Protein AF-0000000079017543 (afdb_homodimer)

Nearest PDB structures (foldseek):
  3ii7-assembly1_A  TM=7.755E-01  e=1.060E-03  Homo sapiens
  7xot-assembly1_A  TM=7.940E-01  e=2.544E-03  Homo sapiens
  4zgc-assembly1_A  TM=7.263E-01  e=1.007E-03  Plasmodium falciparum
  2woz-assembly1_A-2  TM=7.193E-01  e=3.464E-03  Rattus norvegicus
  8vpq-assembly1_B  TM=7.255E-01  e=2.327E-02  Homo sapiens

Organism: Lymnaea stagnalis (NCBI:txid6523)

pLDDT: mean 86.89, std 9.75, range [50.62, 96.25]

Foldseek 3Di:
DDDPDDAWDWEDADQWIWIAHQQPQWIFIDGPVCVVVTGDGDAGDPDRFGFADWYDQHQWIWTWGWDADPNFTKIWIWIARPVVRDIDTDDIHHDGSHPKDWDDDDNWIWIADPVGDIDID/DDDPDDAWDWEDADQWIWIAHQQPQWIFIDGPVPVVVTGDGDDGDPDRFGFADWYDQHQWIWTWGWDADPNFTKIWIWIARPVVRDIDTDDIHHDGSHPKDWDDDDNWIWIADPVGDIDID

Structure (mmCIF, N/CA/C/O backbone):
data_AF-0000000079017543-model_v1
#
loop_
_entity.id
_entity.type
_entity.pdbx_description
1 polymer 'Uncharacterized protein'
#
loop_
_atom_site.group_PDB
_atom_site.id
_atom_site.type_symbol
_atom_site.label_atom_id
_atom_site.label_alt_id
_atom_site.label_comp_id
_atom_site.label_asym_id
_atom_site.label_entity_id
_atom_site.label_seq_id
_atom_site.pdbx_PDB_ins_code
_atom_site.Cartn_x
_atom_site.Cartn_y
_atom_site.Cartn_z
_atom_site.occupancy
_atom_site.B_iso_or_equiv
_atom_site.auth_seq_id
_atom_site.auth_comp_id
_atom_site.auth_asym_id
_atom_site.auth_atom_id
_atom_site.pdbx_PDB_model_num
ATOM 1 N N . MET A 1 1 ? 18.422 0.233 1.216 1 80.31 1 MET A N 1
ATOM 2 C CA . MET A 1 1 ? 18.672 -0.799 0.216 1 80.31 1 MET A CA 1
ATOM 3 C C . MET A 1 1 ? 18 -0.455 -1.106 1 80.31 1 MET A C 1
ATOM 5 O O . MET A 1 1 ? 17 0.272 -1.13 1 80.31 1 MET A O 1
ATOM 9 N N . LYS A 1 2 ? 18.688 -1.029 -2.273 1 82.94 2 LYS A N 1
ATOM 10 C CA . LYS A 1 2 ? 18.094 -0.778 -3.586 1 82.94 2 LYS A CA 1
ATOM 11 C C . LYS A 1 2 ? 17.938 -2.074 -4.371 1 82.94 2 LYS A C 1
ATOM 13 O O . LYS A 1 2 ? 18.891 -2.828 -4.547 1 82.94 2 LYS A O 1
ATOM 18 N N . LEU A 1 3 ? 16.672 -2.404 -4.688 1 83.75 3 LEU A N 1
ATOM 19 C CA . LEU A 1 3 ? 16.375 -3.559 -5.531 1 83.75 3 LEU A CA 1
ATOM 20 C C . LEU A 1 3 ? 16.734 -3.27 -6.988 1 83.75 3 LEU A C 1
ATOM 22 O O . LEU A 1 3 ? 16.609 -2.129 -7.445 1 83.75 3 LEU A O 1
ATOM 26 N N . PRO A 1 4 ? 17.156 -4.289 -7.625 1 78.38 4 PRO A N 1
ATOM 27 C CA . PRO A 1 4 ? 17.516 -4.078 -9.031 1 78.38 4 PRO A CA 1
ATOM 28 C C . PRO A 1 4 ? 16.281 -3.816 -9.914 1 78.38 4 PRO A C 1
ATOM 30 O O . PRO A 1 4 ? 15.32 -4.582 -9.883 1 78.38 4 PRO A O 1
ATOM 33 N N . GLY A 1 5 ? 16.328 -2.678 -10.68 1 78.25 5 GLY A N 1
ATOM 34 C CA . GLY A 1 5 ? 15.266 -2.377 -11.625 1 78.25 5 GLY A CA 1
ATOM 35 C C . GLY A 1 5 ? 14.062 -1.7 -10.992 1 78.25 5 GLY A C 1
ATOM 36 O O . GLY A 1 5 ? 14.148 -1.204 -9.867 1 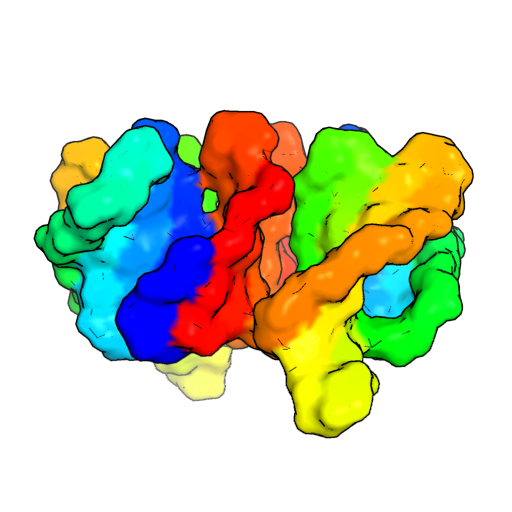78.25 5 GLY A O 1
ATOM 37 N N . HIS A 1 6 ? 12.93 -1.538 -11.789 1 84.5 6 HIS A N 1
ATOM 38 C CA . HIS A 1 6 ? 11.703 -0.874 -11.367 1 84.5 6 HIS A CA 1
ATOM 39 C C . HIS A 1 6 ? 10.539 -1.86 -11.289 1 84.5 6 HIS A C 1
ATOM 41 O O . HIS A 1 6 ? 10.594 -2.941 -11.883 1 84.5 6 HIS A O 1
ATOM 47 N N . GLY A 1 7 ? 9.641 -1.589 -10.461 1 86.5 7 GLY A N 1
ATOM 48 C CA . GLY A 1 7 ? 8.383 -2.318 -10.531 1 86.5 7 GLY A CA 1
ATOM 49 C C . GLY A 1 7 ? 8.258 -3.402 -9.477 1 86.5 7 GLY A C 1
ATOM 50 O O . GLY A 1 7 ? 7.535 -4.379 -9.664 1 86.5 7 GLY A O 1
ATOM 51 N N . TRP A 1 8 ? 9.078 -3.281 -8.43 1 90.06 8 TRP A N 1
ATOM 52 C CA . TRP A 1 8 ? 9.016 -4.266 -7.352 1 90.06 8 TRP A CA 1
ATOM 53 C C . TRP A 1 8 ? 7.93 -3.895 -6.348 1 90.06 8 TRP A C 1
ATOM 55 O O . TRP A 1 8 ? 7.688 -2.713 -6.09 1 90.06 8 TRP A O 1
ATOM 65 N N . LEU A 1 9 ? 7.32 -4.879 -5.867 1 93.62 9 LEU A N 1
ATOM 66 C CA . LEU A 1 9 ? 6.434 -4.793 -4.711 1 93.62 9 LEU A CA 1
ATOM 67 C C . LEU A 1 9 ? 6.957 -5.645 -3.559 1 93.62 9 LEU A C 1
ATOM 69 O O . LEU A 1 9 ? 7.57 -6.691 -3.781 1 93.62 9 LEU A O 1
ATOM 73 N N . GLY A 1 10 ? 6.793 -5.188 -2.326 1 92.5 10 GLY A N 1
ATOM 74 C CA . GLY A 1 10 ? 7.312 -5.918 -1.18 1 92.5 10 GLY A CA 1
ATOM 75 C C . GLY A 1 10 ? 6.242 -6.273 -0.164 1 92.5 10 GLY A C 1
ATOM 76 O O . GLY A 1 10 ? 5.262 -5.539 -0.005 1 92.5 10 GLY A O 1
ATOM 77 N N . VAL A 1 11 ? 6.418 -7.34 0.474 1 95.56 11 VAL A N 1
ATOM 78 C CA . VAL A 1 11 ? 5.508 -7.781 1.529 1 95.56 11 VAL A CA 1
ATOM 79 C C . VAL A 1 11 ? 6.262 -8.664 2.523 1 95.56 11 VAL A C 1
ATOM 81 O O . VAL A 1 11 ? 7.121 -9.453 2.131 1 95.56 11 VAL A O 1
ATOM 84 N N . ALA A 1 12 ? 5.977 -8.523 3.754 1 93.62 12 ALA A N 1
ATOM 85 C CA . ALA A 1 12 ? 6.609 -9.352 4.777 1 93.62 12 ALA A CA 1
ATOM 86 C C . ALA A 1 12 ? 5.648 -10.43 5.277 1 93.62 12 ALA A C 1
ATOM 88 O O . ALA A 1 12 ? 4.488 -10.141 5.574 1 93.62 12 ALA A O 1
ATOM 89 N N . VAL A 1 13 ? 6.098 -11.586 5.27 1 92.75 13 VAL A N 1
ATOM 90 C CA . VAL A 1 13 ? 5.375 -12.711 5.852 1 92.75 13 VAL A CA 1
ATOM 91 C C . VAL A 1 13 ? 6.301 -13.508 6.77 1 92.75 13 VAL A C 1
ATOM 93 O O . VAL A 1 13 ? 7.375 -13.945 6.348 1 92.75 13 VAL A O 1
ATOM 96 N N . GLU A 1 14 ? 5.898 -13.664 7.949 1 90.06 14 GLU A N 1
ATOM 97 C CA . GLU A 1 14 ? 6.695 -14.344 8.961 1 90.06 14 GLU A CA 1
ATOM 98 C C . GLU A 1 14 ? 8.125 -13.82 8.992 1 90.06 14 GLU A C 1
ATOM 100 O O . GLU A 1 14 ? 8.344 -12.633 9.234 1 90.06 14 GLU A O 1
ATOM 105 N N . GLU A 1 15 ? 9.109 -14.641 8.695 1 87.88 15 GLU A N 1
ATOM 106 C CA . GLU A 1 15 ? 10.492 -14.242 8.906 1 87.88 15 GLU A CA 1
ATOM 107 C C . GLU A 1 15 ? 11.094 -13.633 7.645 1 87.88 15 GLU A C 1
ATOM 109 O O . GLU A 1 15 ? 12.211 -13.125 7.664 1 87.88 15 GLU A O 1
ATOM 114 N N . PHE A 1 16 ? 10.258 -13.586 6.609 1 89.75 16 PHE A N 1
ATOM 115 C CA . PHE A 1 16 ? 10.867 -13.211 5.336 1 89.75 16 PHE A CA 1
ATOM 116 C C . PHE A 1 16 ? 10.156 -12.008 4.727 1 89.75 16 PHE A C 1
ATOM 118 O O . PHE A 1 16 ? 9.016 -11.703 5.09 1 89.75 16 PHE A O 1
ATOM 125 N N . ILE A 1 17 ? 10.891 -11.367 3.9 1 90.94 17 ILE A N 1
ATOM 126 C CA . ILE A 1 17 ? 10.32 -10.375 2.99 1 90.94 17 ILE A CA 1
ATOM 127 C C . ILE A 1 17 ? 10.328 -10.922 1.564 1 90.94 17 ILE A C 1
ATOM 129 O O . ILE A 1 17 ? 11.336 -11.469 1.106 1 90.94 17 ILE A O 1
ATOM 133 N N . TYR A 1 18 ? 9.227 -10.82 0.937 1 91.38 18 TYR A N 1
ATOM 134 C CA . TYR A 1 18 ? 9.086 -11.234 -0.455 1 91.38 18 TYR A CA 1
ATOM 135 C C . TYR A 1 18 ? 8.992 -10.023 -1.377 1 91.38 18 TYR A C 1
ATOM 137 O O . TYR A 1 18 ? 8.32 -9.039 -1.058 1 91.38 18 TYR A O 1
ATOM 145 N N . PHE A 1 19 ? 9.68 -10.094 -2.449 1 91.25 19 PHE A N 1
ATOM 146 C CA . PHE A 1 19 ? 9.617 -9.078 -3.488 1 91.25 19 PHE A CA 1
ATOM 147 C C . PHE A 1 19 ? 9.086 -9.656 -4.793 1 91.25 19 PHE A C 1
ATOM 149 O O . PHE A 1 19 ? 9.633 -10.633 -5.312 1 91.25 19 PHE A O 1
ATOM 156 N N . LEU A 1 20 ? 7.98 -9.094 -5.188 1 90.88 20 LEU A N 1
ATOM 157 C CA . LEU A 1 20 ? 7.379 -9.531 -6.441 1 90.88 20 LEU A CA 1
ATOM 158 C C . LEU A 1 20 ? 7.531 -8.469 -7.523 1 90.88 20 LEU A C 1
ATOM 160 O O . LEU A 1 20 ? 7.23 -7.297 -7.293 1 90.88 20 LEU A O 1
ATOM 164 N N . HIS A 1 21 ? 7.965 -8.914 -8.594 1 89.88 21 HIS A N 1
ATOM 165 C CA . HIS A 1 21 ? 8.055 -7.969 -9.695 1 89.88 21 HIS A CA 1
ATOM 166 C C . HIS A 1 21 ? 6.723 -7.848 -10.43 1 89.88 21 HIS A C 1
ATOM 168 O O . HIS A 1 21 ? 6.062 -8.859 -10.695 1 89.88 21 HIS A O 1
ATOM 174 N N . SER A 1 22 ? 6.352 -6.691 -10.805 1 88.44 22 SER A N 1
ATOM 175 C CA . SER A 1 22 ? 5.023 -6.406 -11.328 1 88.44 22 SER A CA 1
ATOM 176 C C . SER A 1 22 ? 4.816 -7.07 -12.688 1 88.44 22 SER A C 1
ATOM 178 O O . SER A 1 22 ? 3.707 -7.5 -13.016 1 88.44 22 SER A O 1
ATOM 180 N N . THR A 1 23 ? 5.922 -7.227 -13.5 1 82.94 23 THR A N 1
ATOM 181 C CA . THR A 1 23 ? 5.711 -7.676 -14.875 1 82.94 23 THR A CA 1
ATOM 182 C C . THR A 1 23 ? 6.496 -8.953 -15.148 1 82.94 23 THR A C 1
ATOM 184 O O . THR A 1 23 ? 6.152 -9.719 -16.062 1 82.94 23 THR A O 1
ATOM 187 N N . ASP A 1 24 ? 7.566 -9.266 -14.398 1 76.19 24 ASP A N 1
ATOM 188 C CA . ASP A 1 24 ? 8.477 -10.344 -14.773 1 76.19 24 ASP A CA 1
ATOM 189 C C . ASP A 1 24 ? 8.164 -11.625 -14.008 1 76.19 24 ASP A C 1
ATOM 191 O O . ASP A 1 24 ? 8.914 -12.602 -14.086 1 76.19 24 ASP A O 1
ATOM 195 N N . GLN A 1 25 ? 7.055 -11.742 -13.328 1 76.12 25 GLN A N 1
ATOM 196 C CA . GLN A 1 25 ? 6.621 -12.93 -12.594 1 76.12 25 GLN A CA 1
ATOM 197 C C . GLN A 1 25 ? 7.711 -13.414 -11.641 1 76.12 25 GLN A C 1
ATOM 199 O O . GLN A 1 25 ? 7.781 -14.602 -11.336 1 76.12 25 GLN A O 1
ATOM 204 N N . GLN A 1 26 ? 8.586 -12.602 -11.32 1 80.94 26 GLN A N 1
ATOM 205 C CA . GLN A 1 26 ? 9.656 -12.969 -10.398 1 80.94 26 GLN A CA 1
ATOM 206 C C . GLN A 1 26 ? 9.242 -12.719 -8.945 1 80.94 26 GLN A C 1
ATOM 208 O O . GLN A 1 26 ? 8.602 -11.711 -8.648 1 80.94 26 GLN A O 1
ATOM 213 N N . ILE A 1 27 ? 9.562 -13.68 -8.195 1 86.69 27 ILE A N 1
ATOM 214 C CA . ILE A 1 27 ? 9.406 -13.523 -6.754 1 86.69 27 ILE A CA 1
ATOM 215 C C . ILE A 1 27 ? 10.727 -13.82 -6.051 1 86.69 27 ILE A C 1
ATOM 217 O O . ILE A 1 27 ? 11.344 -14.867 -6.285 1 86.69 27 ILE A O 1
ATOM 221 N N . LYS A 1 28 ? 11.133 -12.922 -5.273 1 86.19 28 LYS A N 1
ATOM 222 C CA . LYS A 1 28 ? 12.344 -13.078 -4.48 1 86.19 28 LYS A CA 1
ATOM 223 C C . LYS A 1 28 ? 12.039 -13.039 -2.986 1 86.19 28 LYS A C 1
ATOM 225 O O . LYS A 1 28 ? 11.125 -12.336 -2.553 1 86.19 28 LYS A O 1
ATOM 230 N N . ARG A 1 29 ? 12.75 -13.766 -2.309 1 88.5 29 ARG A N 1
ATOM 231 C CA . ARG A 1 29 ? 12.609 -13.812 -0.856 1 88.5 29 ARG A CA 1
ATOM 232 C C . ARG A 1 29 ? 13.906 -13.398 -0.167 1 88.5 29 ARG A C 1
ATOM 234 O O . ARG A 1 29 ? 15 -13.75 -0.619 1 88.5 29 ARG A O 1
ATOM 241 N N . SER A 1 30 ? 13.758 -12.562 0.902 1 84.88 30 SER A N 1
ATOM 242 C CA . SER A 1 30 ? 14.93 -12.109 1.646 1 84.88 30 SER A CA 1
ATOM 243 C C . SER A 1 30 ? 14.703 -12.211 3.15 1 84.88 30 SER A C 1
ATOM 245 O O . SER A 1 30 ? 13.602 -11.945 3.639 1 84.88 30 SER A O 1
ATOM 247 N N . ASP A 1 31 ? 15.766 -12.586 3.762 1 82.5 31 ASP A N 1
ATOM 248 C CA . ASP A 1 31 ? 15.82 -12.477 5.215 1 82.5 31 ASP A CA 1
ATOM 249 C C . ASP A 1 31 ? 16.328 -11.102 5.645 1 82.5 31 ASP A C 1
ATOM 251 O O . ASP A 1 31 ? 17.484 -10.758 5.391 1 82.5 31 ASP A O 1
ATOM 255 N N . PRO A 1 32 ? 15.414 -10.312 6.238 1 76.06 32 PRO A N 1
ATOM 256 C CA . PRO A 1 32 ? 15.82 -8.945 6.559 1 76.06 32 PRO A CA 1
ATOM 257 C C . PRO A 1 32 ? 17.031 -8.891 7.496 1 76.06 32 PRO A C 1
ATOM 259 O O . PRO A 1 32 ? 17.703 -7.867 7.574 1 76.06 32 PRO A O 1
ATOM 262 N N . ARG A 1 33 ? 17.312 -9.914 8.273 1 75.25 33 ARG A N 1
ATOM 263 C CA . ARG A 1 33 ? 18.484 -9.969 9.133 1 75.25 33 ARG A CA 1
ATOM 264 C C . ARG A 1 33 ? 19.75 -10.195 8.312 1 75.25 33 ARG A C 1
ATOM 266 O O . ARG A 1 33 ? 20.859 -9.953 8.797 1 75.25 33 ARG A O 1
ATOM 273 N N . ARG A 1 34 ? 19.609 -10.562 7.078 1 70.75 34 ARG A N 1
ATOM 274 C CA . ARG A 1 34 ? 20.75 -10.852 6.203 1 70.75 34 ARG A CA 1
ATOM 275 C C . ARG A 1 34 ? 20.609 -10.133 4.867 1 70.75 34 ARG A C 1
ATOM 277 O O . ARG A 1 34 ? 20.656 -10.758 3.809 1 70.75 34 ARG A O 1
ATOM 284 N N . TRP A 1 35 ? 20.266 -8.906 4.93 1 62.19 35 TRP A N 1
ATOM 285 C CA . TRP A 1 35 ? 19.938 -8.156 3.719 1 62.19 35 TRP A CA 1
ATOM 286 C C . TRP A 1 35 ? 20.906 -8.5 2.588 1 62.19 35 TRP A C 1
ATOM 288 O O . TRP A 1 35 ? 20.531 -8.469 1.413 1 62.19 35 TRP A O 1
ATOM 298 N N . LYS A 1 36 ? 22.219 -8.891 3.057 1 54.53 36 LYS A N 1
ATOM 299 C CA . LYS A 1 36 ? 23.25 -9.078 2.043 1 54.53 36 LYS A CA 1
ATOM 300 C C . LYS A 1 36 ? 22.922 -10.258 1.128 1 54.53 36 LYS A C 1
ATOM 302 O O . LYS A 1 36 ? 23.469 -10.375 0.032 1 54.53 36 LYS A O 1
ATOM 307 N N . CYS A 1 37 ? 22.266 -11.117 1.571 1 50.62 37 CYS A N 1
ATOM 308 C CA . CYS A 1 37 ? 21.984 -12.281 0.737 1 50.62 37 CYS A CA 1
ATOM 309 C C . CYS A 1 37 ? 20.578 -12.211 0.155 1 50.62 37 CYS A C 1
ATOM 311 O O . CYS A 1 37 ? 19.594 -12.516 0.842 1 50.62 37 CYS A O 1
ATOM 313 N N . LEU A 1 38 ? 20.531 -11.305 -0.604 1 53.78 38 LEU A N 1
ATOM 314 C CA . LEU A 1 38 ? 19.234 -11.031 -1.24 1 53.78 38 LEU A CA 1
ATOM 315 C C . LEU A 1 38 ? 18.5 -12.328 -1.556 1 53.78 38 LEU A C 1
ATOM 317 O O .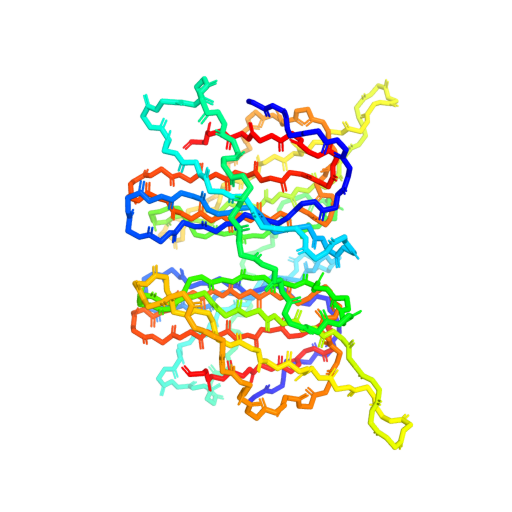 LEU A 1 38 ? 19.078 -13.414 -1.454 1 53.78 38 LEU A O 1
ATOM 321 N N . LEU A 1 39 ? 18.016 -12.422 -2.922 1 59.91 39 LEU A N 1
ATOM 322 C CA . LEU A 1 39 ? 16.828 -12.789 -3.674 1 59.91 39 LEU A CA 1
ATOM 323 C C . LEU A 1 39 ? 16.891 -14.242 -4.141 1 59.91 39 LEU A C 1
ATOM 325 O O . LEU A 1 39 ? 17.641 -14.562 -5.066 1 59.91 39 LEU A O 1
ATOM 329 N N . GLU A 1 40 ? 16.844 -14.969 -3.062 1 63.59 40 GLU A N 1
ATOM 330 C CA . GLU A 1 40 ? 16.625 -16.266 -3.678 1 63.59 40 GLU A CA 1
ATOM 331 C C . GLU A 1 40 ? 15.438 -16.234 -4.637 1 63.59 40 GLU A C 1
ATOM 333 O O . GLU A 1 40 ? 14.406 -15.633 -4.332 1 63.59 40 GLU A O 1
ATOM 338 N N . ASN A 1 41 ? 15.891 -16.438 -5.91 1 63.88 41 ASN A N 1
ATOM 339 C CA . ASN A 1 41 ? 14.805 -16.609 -6.867 1 63.88 41 ASN A CA 1
ATOM 340 C C . ASN A 1 41 ? 13.883 -17.75 -6.461 1 63.88 41 ASN A C 1
ATOM 342 O O . ASN A 1 41 ? 14.336 -18.875 -6.238 1 63.88 41 ASN A O 1
ATOM 346 N N . LEU A 1 42 ? 12.852 -17.359 -5.844 1 63.31 42 LEU A N 1
ATOM 347 C CA . LEU A 1 42 ? 11.945 -18.453 -5.504 1 63.31 42 LEU A CA 1
ATOM 348 C C . LEU A 1 42 ? 11.047 -18.797 -6.684 1 63.31 42 LEU A C 1
ATOM 350 O O . LEU A 1 42 ? 11.531 -19.094 -7.773 1 63.31 42 LEU A O 1
ATOM 354 N N . ILE A 1 43 ? 9.641 -18.578 -6.461 1 62.66 43 ILE A N 1
ATOM 355 C CA . ILE A 1 43 ? 8.422 -19.172 -7.004 1 62.66 43 ILE A CA 1
ATOM 356 C C . ILE A 1 43 ? 7.895 -18.312 -8.148 1 62.66 43 ILE A C 1
ATOM 358 O O . ILE A 1 43 ? 7.926 -17.078 -8.07 1 62.66 43 ILE A O 1
ATOM 362 N N . CYS A 1 44 ? 7.672 -18.906 -9.227 1 72.62 44 CYS A N 1
ATOM 363 C CA . CYS A 1 44 ? 7.07 -18.234 -10.375 1 72.62 44 CYS A CA 1
ATOM 364 C C . CYS A 1 44 ? 5.59 -17.969 -10.141 1 72.62 44 CYS A C 1
ATOM 366 O O . CYS A 1 44 ? 4.875 -18.844 -9.625 1 72.62 44 CYS A O 1
ATOM 368 N N . PHE A 1 45 ? 5.27 -16.75 -10.273 1 80.69 45 PHE A N 1
ATOM 369 C CA . PHE A 1 45 ? 3.854 -16.422 -10.352 1 80.69 45 PHE A CA 1
ATOM 370 C C . PHE A 1 45 ? 3.199 -17.109 -11.539 1 80.69 45 PHE A C 1
ATOM 372 O O . PHE A 1 45 ? 3.707 -17.031 -12.664 1 80.69 45 PHE A O 1
ATOM 379 N N . PRO A 1 46 ? 2.189 -17.938 -11.336 1 71.69 46 PRO A N 1
ATOM 380 C CA . PRO A 1 46 ? 1.637 -18.812 -12.375 1 71.69 46 PRO A CA 1
ATOM 381 C C . PRO A 1 46 ? 1.03 -18.031 -13.539 1 71.69 46 PRO A C 1
ATOM 383 O O . PRO A 1 46 ? 0.863 -18.578 -14.633 1 71.69 46 PRO A O 1
ATOM 386 N N . LYS A 1 47 ? 0.568 -16.812 -13.258 1 72.75 47 LYS A N 1
ATOM 387 C CA . LYS A 1 47 ? -0.125 -16.094 -14.312 1 72.75 47 LYS A CA 1
ATOM 388 C C . LYS A 1 47 ? 0.688 -14.883 -14.773 1 72.75 47 LYS A C 1
ATOM 390 O O . LYS A 1 47 ? 1.523 -14.367 -14.031 1 72.75 47 LYS A O 1
ATOM 395 N N . LYS A 1 48 ? 0.443 -14.594 -16.047 1 74.5 48 LYS A N 1
ATOM 396 C CA . LYS A 1 48 ? 1.148 -13.477 -16.672 1 74.5 48 LYS A CA 1
ATOM 397 C C . LYS A 1 48 ? 0.415 -12.156 -16.422 1 74.5 48 LYS A C 1
ATOM 399 O O . LYS A 1 48 ? 0.695 -11.156 -17.078 1 74.5 48 LYS A O 1
ATOM 404 N N . ASP A 1 49 ? -0.4 -12.203 -15.43 1 83.12 49 ASP A N 1
ATOM 405 C CA . ASP A 1 49 ? -1.126 -10.969 -15.148 1 83.12 49 ASP A CA 1
ATOM 406 C C . ASP A 1 49 ? -0.22 -9.945 -14.477 1 83.12 49 ASP A C 1
ATOM 408 O O . ASP A 1 49 ? 0.719 -10.305 -13.766 1 83.12 49 ASP A O 1
ATOM 412 N N . LYS A 1 50 ? -0.44 -8.766 -14.805 1 88.62 50 LYS A N 1
ATOM 413 C CA . LYS A 1 50 ? 0.322 -7.688 -14.188 1 88.62 50 LYS A CA 1
ATOM 414 C C . LYS A 1 50 ? -0.038 -7.535 -12.711 1 88.62 50 LYS A C 1
ATOM 416 O O . LYS A 1 50 ? -1.203 -7.32 -12.375 1 88.62 50 LYS A O 1
ATOM 421 N N . ILE A 1 51 ? 0.976 -7.703 -11.875 1 93.12 51 ILE A N 1
ATOM 422 C CA . ILE A 1 51 ? 0.768 -7.539 -10.445 1 93.12 51 ILE A CA 1
ATOM 423 C C . ILE A 1 51 ? 0.696 -6.055 -10.094 1 93.12 51 ILE A C 1
ATOM 425 O O . ILE A 1 51 ? 1.626 -5.297 -10.391 1 93.12 51 ILE A O 1
ATOM 429 N N . GLU A 1 52 ? -0.407 -5.637 -9.469 1 94.38 52 GLU A N 1
ATOM 430 C CA . GLU A 1 52 ? -0.613 -4.227 -9.156 1 94.38 52 GLU A CA 1
ATOM 431 C C . GLU A 1 52 ? -0.409 -3.955 -7.668 1 94.38 52 GLU A C 1
ATOM 433 O O . GLU A 1 52 ? -0.038 -2.846 -7.277 1 94.38 52 GLU A O 1
ATOM 438 N N . HIS A 1 53 ?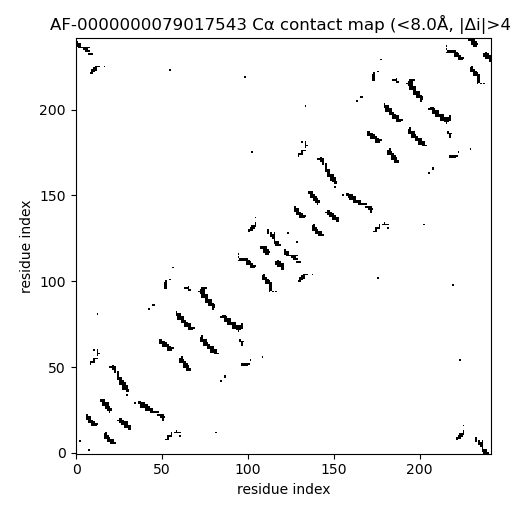 -0.686 -4.977 -6.871 1 95.81 53 HIS A N 1
ATOM 439 C CA . HIS A 1 53 ? -0.641 -4.801 -5.426 1 95.81 53 HIS A CA 1
ATOM 440 C C . HIS A 1 53 ? -0.416 -6.133 -4.715 1 95.81 53 HIS A C 1
ATOM 442 O O . HIS A 1 53 ? -0.807 -7.188 -5.223 1 95.81 53 HIS A O 1
ATOM 448 N N . VAL A 1 54 ? 0.23 -6.094 -3.594 1 96.19 54 VAL A N 1
ATOM 449 C CA . VAL A 1 54 ? 0.427 -7.273 -2.762 1 96.19 54 VAL A CA 1
ATOM 450 C C . VAL A 1 54 ? 0.243 -6.91 -1.29 1 96.19 54 VAL A C 1
ATOM 452 O O . VAL A 1 54 ? 0.533 -5.781 -0.883 1 96.19 54 VAL A O 1
ATOM 455 N N . CYS A 1 55 ? -0.237 -7.758 -0.509 1 95.94 55 CYS A N 1
ATOM 456 C CA . CYS A 1 55 ? -0.306 -7.578 0.936 1 95.94 55 CYS A CA 1
ATOM 457 C C . CYS A 1 55 ? -0.264 -8.922 1.657 1 95.94 55 CYS A C 1
ATOM 459 O O . CYS A 1 55 ? -0.556 -9.961 1.062 1 95.94 55 CYS A O 1
ATOM 461 N N . SER A 1 56 ? 0.187 -8.859 2.855 1 94.62 56 SER A N 1
ATOM 462 C CA . SER A 1 56 ? 0.207 -10.07 3.668 1 94.62 56 SER A CA 1
ATOM 463 C C . SER A 1 56 ? -1.173 -10.375 4.238 1 94.62 56 SER A C 1
ATOM 465 O O . SER A 1 56 ? -1.909 -9.461 4.621 1 94.62 56 SER A O 1
ATOM 467 N N . PHE A 1 57 ? -1.56 -11.617 4.301 1 93.19 57 PHE A N 1
ATOM 468 C CA . PHE A 1 57 ? -2.77 -12.133 4.93 1 93.19 57 PHE A CA 1
ATOM 469 C C . PHE A 1 57 ? -2.484 -13.445 5.652 1 93.19 57 PHE A C 1
ATOM 471 O O . PHE A 1 57 ? -2.438 -14.508 5.027 1 93.19 57 PHE A O 1
ATOM 478 N N . ASP A 1 58 ? -2.262 -13.289 6.93 1 89.12 58 ASP A N 1
ATOM 479 C CA . ASP A 1 58 ? -1.828 -14.43 7.73 1 89.12 58 ASP A CA 1
ATOM 480 C C . ASP A 1 58 ? -0.521 -15.016 7.195 1 89.12 58 ASP A C 1
ATOM 482 O O . ASP A 1 58 ? 0.508 -14.336 7.184 1 89.12 58 ASP A O 1
ATOM 486 N N . LEU A 1 59 ? -0.597 -16.266 6.719 1 92 59 LEU A N 1
ATOM 487 C CA . LEU A 1 59 ? 0.617 -16.922 6.238 1 92 59 LEU A CA 1
ATOM 488 C C . LEU A 1 59 ? 0.686 -16.891 4.715 1 92 59 LEU A C 1
ATOM 490 O O . LEU A 1 59 ? 1.481 -17.609 4.109 1 92 59 LEU A O 1
ATOM 494 N N . SER A 1 60 ? -0.13 -16.031 4.184 1 94.5 60 SER A N 1
ATOM 495 C CA . SER A 1 60 ? -0.192 -15.992 2.729 1 94.5 60 SER A CA 1
ATOM 496 C C . SER A 1 60 ? 0.05 -14.586 2.201 1 94.5 60 SER A C 1
ATOM 498 O O . SER A 1 60 ? 0.006 -13.617 2.963 1 94.5 60 SER A O 1
ATOM 500 N N . ILE A 1 61 ? 0.412 -14.562 0.985 1 95.31 61 ILE A N 1
ATOM 501 C CA . ILE A 1 61 ? 0.499 -13.312 0.246 1 95.31 61 ILE A CA 1
ATOM 502 C C . ILE A 1 61 ? -0.667 -13.211 -0.736 1 95.31 61 ILE A C 1
ATOM 504 O O . ILE A 1 61 ? -0.863 -14.094 -1.569 1 95.31 61 ILE A O 1
ATOM 508 N N . LEU A 1 62 ? -1.463 -12.18 -0.601 1 96.25 62 LEU A N 1
ATOM 509 C CA . LEU A 1 62 ? -2.475 -11.898 -1.613 1 96.25 62 LEU A CA 1
ATOM 510 C C . LEU A 1 62 ? -1.905 -11.008 -2.715 1 96.25 62 LEU A C 1
ATOM 512 O O . LEU A 1 62 ? -1.254 -10 -2.432 1 96.25 62 LEU A O 1
ATOM 516 N N . VAL A 1 63 ? -2.125 -11.414 -3.893 1 95.81 63 VAL A N 1
ATOM 517 C CA . VAL A 1 63 ? -1.643 -10.703 -5.074 1 95.81 63 VAL A CA 1
ATOM 518 C C . VAL A 1 63 ? -2.828 -10.234 -5.914 1 95.81 63 VAL A C 1
ATOM 520 O O . VAL A 1 63 ? -3.686 -11.031 -6.293 1 95.81 63 VAL A O 1
ATOM 523 N N . PHE A 1 64 ? -2.828 -8.945 -6.172 1 95.88 64 PHE A N 1
ATOM 524 C CA . PHE A 1 64 ? -3.922 -8.344 -6.926 1 95.88 64 PHE A CA 1
ATOM 525 C C . PHE A 1 64 ? -3.453 -7.918 -8.312 1 95.88 64 PHE A C 1
ATOM 527 O O . PHE A 1 64 ? -2.508 -7.137 -8.438 1 95.88 64 PHE A O 1
ATOM 534 N N . CYS A 1 65 ? -4.152 -8.43 -9.328 1 95.12 65 CYS A N 1
ATOM 535 C CA . CYS A 1 65 ? -3.766 -8.172 -10.711 1 95.12 65 CYS A CA 1
ATOM 536 C C . CYS A 1 65 ? -4.898 -7.512 -11.484 1 95.12 65 CYS A C 1
ATOM 538 O O . CYS A 1 65 ? -6.074 -7.812 -11.25 1 95.12 65 CYS A O 1
ATOM 540 N N . SER A 1 66 ? -4.504 -6.641 -12.273 1 92 66 SER A N 1
ATOM 541 C CA . SER A 1 66 ? -5.492 -6.078 -13.188 1 92 66 SER A CA 1
ATOM 542 C C . SER A 1 66 ? -5.785 -7.035 -14.336 1 92 66 SER A C 1
ATOM 544 O O . SER A 1 66 ? -4.871 -7.48 -15.031 1 92 66 SER A O 1
ATOM 546 N N . VAL A 1 67 ? -7.039 -7.34 -14.5 1 90.5 67 VAL A N 1
ATOM 547 C CA . VAL A 1 67 ? -7.453 -8.18 -15.625 1 90.5 67 VAL A CA 1
ATOM 548 C C . VAL A 1 67 ? -8.703 -7.594 -16.281 1 90.5 67 VAL A C 1
ATOM 550 O O . VAL A 1 67 ? -9.375 -6.746 -15.688 1 90.5 67 VAL A O 1
ATOM 553 N N . VAL A 1 68 ? -8.828 -7.941 -17.531 1 90 68 VAL A N 1
ATOM 554 C CA . VAL A 1 68 ? -10.039 -7.562 -18.25 1 90 68 VAL A CA 1
ATOM 555 C C . VAL A 1 68 ? -10.875 -8.812 -18.547 1 90 68 VAL A C 1
ATOM 557 O O . VAL A 1 68 ? -10.398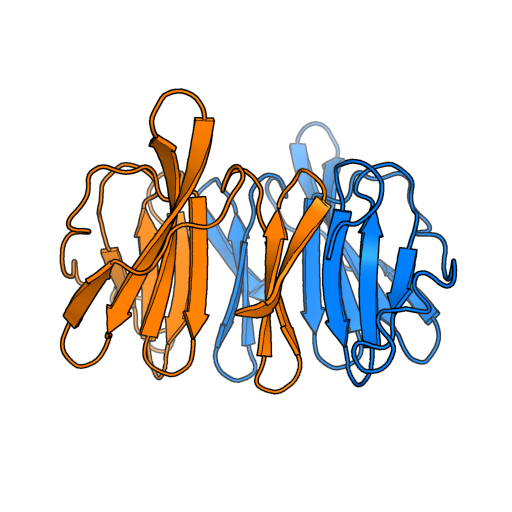 -9.734 -19.219 1 90 68 VAL A O 1
ATOM 560 N N . ILE A 1 69 ? -12.031 -8.891 -17.984 1 86.56 69 ILE A N 1
ATOM 561 C CA . ILE A 1 69 ? -12.945 -9.992 -18.234 1 86.56 69 ILE A CA 1
ATOM 562 C C . ILE A 1 69 ? -14.195 -9.477 -18.953 1 86.56 69 ILE A C 1
ATOM 564 O O . ILE A 1 69 ? -14.93 -8.656 -18.406 1 86.56 69 ILE A O 1
ATOM 568 N N . LYS A 1 70 ? -14.406 -9.93 -20.172 1 92.12 70 LYS A N 1
ATOM 569 C CA . LYS A 1 70 ? -15.547 -9.555 -21 1 92.12 70 LYS A CA 1
ATOM 570 C C . LYS A 1 70 ? -15.641 -8.039 -21.141 1 92.12 70 LYS A C 1
ATOM 572 O O . LYS A 1 70 ? -16.703 -7.449 -20.969 1 92.12 70 LYS A O 1
ATOM 577 N N . GLY A 1 71 ? -14.531 -7.379 -21.188 1 91.5 71 GLY A N 1
ATOM 578 C CA . GLY A 1 71 ? -14.461 -5.953 -21.484 1 91.5 71 GLY A CA 1
ATOM 579 C C . GLY A 1 71 ? -14.531 -5.09 -20.234 1 91.5 71 GLY A C 1
ATOM 580 O O . GLY A 1 71 ? -14.539 -3.861 -20.328 1 91.5 71 GLY A O 1
ATOM 581 N N . VAL A 1 72 ? -14.656 -5.727 -19.094 1 92.56 72 VAL A N 1
ATOM 582 C CA . VAL A 1 72 ? -14.789 -4.973 -17.859 1 92.56 72 VAL A CA 1
ATOM 583 C C . VAL A 1 72 ? -13.531 -5.152 -17.016 1 92.56 72 VAL A C 1
ATOM 585 O O . VAL A 1 72 ? -13.016 -6.27 -16.875 1 92.56 72 VAL A O 1
ATOM 588 N N . ASP A 1 73 ? -13.062 -4.059 -16.5 1 91.81 73 ASP A N 1
ATOM 589 C CA . ASP A 1 73 ? -11.906 -4.129 -15.602 1 91.81 73 ASP A CA 1
ATOM 590 C C . ASP A 1 73 ? -12.242 -4.898 -14.328 1 91.81 73 ASP A C 1
ATOM 592 O O . ASP A 1 73 ? -13.227 -4.582 -13.648 1 91.81 73 ASP A O 1
ATOM 596 N N . GLU A 1 74 ? -11.422 -5.891 -14.07 1 94.69 74 GLU A N 1
ATOM 597 C CA . GLU A 1 74 ? -11.562 -6.676 -12.844 1 94.69 74 GLU A CA 1
ATOM 598 C C . GLU A 1 74 ? -10.227 -6.836 -12.133 1 94.69 74 GLU A C 1
ATOM 600 O O . GLU A 1 74 ? -9.172 -6.586 -12.719 1 94.69 74 GLU A O 1
ATOM 605 N N . THR A 1 75 ? -10.359 -7.133 -10.922 1 95.44 75 THR A N 1
ATOM 606 C CA . THR A 1 75 ? -9.172 -7.449 -10.125 1 95.44 75 THR A CA 1
ATOM 607 C C . THR A 1 75 ? -9.117 -8.945 -9.812 1 95.44 75 THR A C 1
ATOM 609 O O . THR A 1 75 ? -9.938 -9.453 -9.047 1 95.44 75 THR A O 1
ATOM 612 N N . ALA A 1 76 ? -8.172 -9.602 -10.484 1 95 76 ALA A N 1
ATOM 613 C CA . ALA A 1 76 ? -7.922 -10.992 -10.125 1 95 76 ALA A CA 1
ATOM 614 C C . ALA A 1 76 ? -7.113 -11.094 -8.836 1 95 76 ALA A C 1
ATOM 616 O O . ALA A 1 76 ? -6.148 -10.344 -8.641 1 95 76 ALA A O 1
ATOM 617 N N . VAL A 1 77 ? -7.559 -11.984 -7.934 1 95.44 77 VAL A N 1
ATOM 618 C CA . VAL A 1 77 ? -6.867 -12.148 -6.66 1 95.44 77 VAL A CA 1
ATOM 619 C C . VAL A 1 77 ? -6.246 -13.539 -6.586 1 95.44 77 VAL A C 1
ATOM 621 O O . VAL A 1 77 ? -6.93 -14.547 -6.797 1 95.44 77 VAL A O 1
ATOM 624 N N . HIS A 1 78 ? -4.973 -13.633 -6.379 1 94.19 78 HIS A N 1
ATOM 625 C CA . HIS A 1 78 ? -4.242 -14.875 -6.168 1 94.19 78 HIS A CA 1
ATOM 626 C C . HIS A 1 78 ? -3.691 -14.961 -4.75 1 94.19 78 HIS A C 1
ATOM 628 O O . HIS A 1 78 ? -3.314 -13.938 -4.164 1 94.19 78 HIS A O 1
ATOM 634 N N . CYS A 1 79 ? -3.721 -16.078 -4.211 1 94.88 79 CYS A N 1
ATOM 635 C CA . CYS A 1 79 ? -3.168 -16.359 -2.891 1 94.88 79 CYS A CA 1
ATOM 636 C C . CYS A 1 79 ? -1.932 -17.25 -2.988 1 94.88 79 CYS A C 1
ATOM 638 O O . CYS A 1 79 ? -1.976 -18.312 -3.6 1 94.88 79 CYS A O 1
ATOM 640 N N . PHE A 1 80 ? -0.895 -16.781 -2.455 1 93 80 PHE A N 1
ATOM 641 C CA . PHE A 1 80 ? 0.336 -17.562 -2.35 1 93 80 PHE A CA 1
ATOM 642 C C . PHE A 1 80 ? 0.565 -18.016 -0.916 1 93 80 PHE A C 1
ATOM 644 O O . PHE A 1 80 ? 0.803 -17.203 -0.026 1 93 80 PHE A O 1
ATOM 651 N N . ASP A 1 81 ? 0.535 -19.281 -0.729 1 92.75 81 ASP A N 1
ATOM 652 C CA . ASP A 1 81 ? 0.874 -19.844 0.575 1 92.75 81 ASP A CA 1
ATOM 653 C C . ASP A 1 81 ? 2.387 -19.969 0.745 1 92.75 81 ASP A C 1
ATOM 655 O O . ASP A 1 81 ? 3.031 -20.766 0.053 1 92.75 81 ASP A O 1
ATOM 659 N N . THR A 1 82 ? 2.887 -19.219 1.67 1 89 82 THR A N 1
ATOM 660 C CA . THR A 1 82 ? 4.34 -19.125 1.773 1 89 82 THR A CA 1
ATOM 661 C C . THR A 1 82 ? 4.926 -20.406 2.357 1 89 82 THR A C 1
ATOM 663 O O . THR A 1 82 ? 6.117 -20.672 2.203 1 89 82 THR A O 1
ATOM 666 N N . ARG A 1 83 ? 4.156 -21.234 3.004 1 89.69 83 ARG A N 1
ATOM 667 C CA . ARG A 1 83 ? 4.629 -22.484 3.574 1 89.69 83 ARG A CA 1
ATOM 668 C C . ARG A 1 83 ? 4.645 -23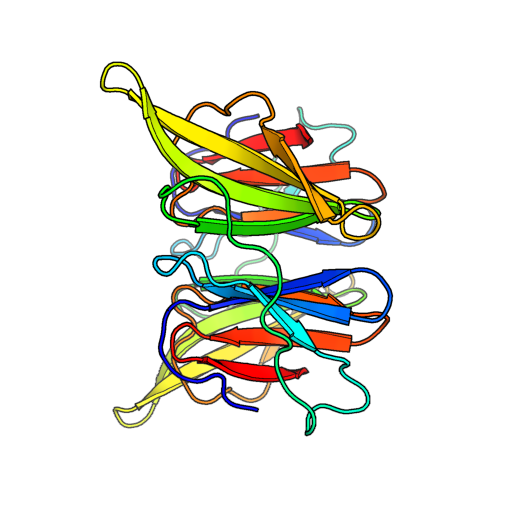.594 2.523 1 89.69 83 ARG A C 1
ATOM 670 O O . ARG A 1 83 ? 5.668 -24.25 2.322 1 89.69 83 ARG A O 1
ATOM 677 N N . SER A 1 84 ? 3.535 -23.719 1.835 1 88.75 84 SER A N 1
ATOM 678 C CA . SER A 1 84 ? 3.438 -24.781 0.833 1 88.75 84 SER A CA 1
ATOM 679 C C . SER A 1 84 ? 3.969 -24.312 -0.518 1 88.75 84 SER A C 1
ATOM 681 O O . SER A 1 84 ? 4.211 -25.125 -1.411 1 88.75 84 SER A O 1
ATOM 683 N N . GLN A 1 85 ? 4.066 -22.984 -0.702 1 86 85 GLN A N 1
ATOM 684 C CA . GLN A 1 85 ? 4.48 -22.344 -1.95 1 86 85 GLN A CA 1
ATOM 685 C C . GLN A 1 85 ? 3.488 -22.641 -3.072 1 86 85 GLN A C 1
ATOM 687 O O . GLN A 1 85 ? 3.881 -22.797 -4.23 1 86 85 GLN A O 1
ATOM 692 N N . ALA A 1 86 ? 2.279 -22.844 -2.621 1 89.38 86 ALA A N 1
ATOM 693 C CA . ALA A 1 86 ? 1.219 -23.109 -3.59 1 89.38 86 ALA A CA 1
ATOM 694 C C . ALA A 1 86 ? 0.43 -21.844 -3.906 1 89.38 86 ALA A C 1
ATOM 696 O O . ALA A 1 86 ? 0.232 -21 -3.033 1 89.38 86 ALA A O 1
ATOM 697 N N . TRP A 1 87 ? 0.009 -21.812 -5.133 1 91.69 87 TRP A N 1
ATOM 698 C CA . TRP A 1 87 ? -0.822 -20.703 -5.594 1 91.69 87 TRP A CA 1
ATOM 699 C C . TRP A 1 87 ? -2.277 -21.141 -5.73 1 91.69 87 TRP A C 1
ATOM 701 O O . TRP A 1 87 ? -2.564 -22.219 -6.234 1 91.69 87 TRP A O 1
ATOM 711 N N . THR A 1 88 ? -3.127 -20.297 -5.246 1 92.5 88 THR A N 1
ATOM 712 C CA . THR A 1 88 ? -4.559 -20.5 -5.441 1 92.5 88 THR A CA 1
ATOM 713 C C . THR A 1 88 ? -5.223 -19.234 -5.969 1 92.5 88 THR A C 1
ATOM 715 O O . THR A 1 88 ? -4.973 -18.141 -5.461 1 92.5 88 THR A O 1
ATOM 718 N N . ARG A 1 89 ? -6 -19.344 -7.008 1 91.88 89 ARG A N 1
ATOM 719 C CA . ARG A 1 89 ? -6.766 -18.203 -7.496 1 91.88 89 ARG A CA 1
ATOM 720 C C . ARG A 1 89 ? -8.078 -18.062 -6.734 1 91.88 89 ARG A C 1
ATOM 722 O O . ARG A 1 89 ? -8.836 -19.031 -6.605 1 91.88 89 ARG A O 1
ATOM 729 N N . LEU A 1 90 ? -8.266 -16.875 -6.223 1 91.69 90 LEU A N 1
ATOM 730 C CA . LEU A 1 90 ? -9.5 -16.578 -5.516 1 91.69 90 LEU A CA 1
ATOM 731 C C . LEU A 1 90 ? -10.492 -15.852 -6.43 1 91.69 90 LEU A C 1
ATOM 733 O O . LEU A 1 90 ? -10.211 -15.664 -7.617 1 91.69 90 LEU A O 1
ATOM 737 N N . ASP A 1 91 ? -11.633 -15.508 -5.934 1 88.31 91 ASP A N 1
ATOM 738 C CA . ASP A 1 91 ? -12.625 -14.773 -6.711 1 88.31 91 ASP A CA 1
ATOM 739 C C . ASP A 1 91 ? -12.133 -13.375 -7.059 1 88.31 91 ASP A C 1
ATOM 741 O O . ASP A 1 91 ? -11.281 -12.82 -6.359 1 88.31 91 ASP A O 1
ATOM 745 N N . SER A 1 92 ? -12.586 -12.875 -8.133 1 91.31 92 SER A N 1
ATOM 746 C CA . SER A 1 92 ? -12.211 -11.539 -8.586 1 91.31 92 SER A CA 1
ATOM 747 C C . SER A 1 92 ? -13.047 -10.461 -7.902 1 91.31 92 SER A C 1
ATOM 749 O O . SER A 1 92 ? -14.148 -10.734 -7.422 1 91.31 92 SER A O 1
ATOM 751 N N . LEU A 1 93 ? -12.438 -9.344 -7.742 1 93.12 93 LEU A N 1
ATOM 752 C CA . LEU A 1 93 ? -13.156 -8.156 -7.289 1 93.12 93 LEU A CA 1
ATOM 753 C C . LEU A 1 93 ? -13.555 -7.277 -8.469 1 93.12 93 LEU A C 1
ATOM 755 O O . LEU A 1 93 ? -12.805 -7.148 -9.438 1 93.12 93 LEU A O 1
ATOM 759 N N . GLY A 1 94 ? -14.695 -6.746 -8.344 1 93 94 GLY A N 1
ATOM 760 C CA . GLY A 1 94 ? -15.047 -5.75 -9.344 1 93 94 GLY A CA 1
ATOM 761 C C . GLY A 1 94 ? -14.172 -4.508 -9.281 1 93 94 GLY A C 1
ATOM 762 O O . GLY A 1 94 ? -13.789 -4.066 -8.203 1 93 94 GLY A O 1
ATOM 763 N N . GLY A 1 95 ? -13.773 -4.031 -10.484 1 93.31 95 GLY A N 1
ATOM 764 C CA . GLY A 1 95 ? -12.984 -2.814 -10.547 1 93.31 95 GLY A CA 1
ATOM 765 C C . GLY A 1 95 ? -11.508 -3.07 -10.789 1 93.31 95 GLY A C 1
ATOM 766 O O . GLY A 1 95 ? -11.047 -4.211 -10.703 1 93.31 95 GLY A O 1
ATOM 767 N N . SER A 1 96 ? -10.75 -2.078 -11.047 1 93.75 96 SER A N 1
ATOM 768 C CA . SER A 1 96 ? -9.344 -2.146 -11.422 1 93.75 96 SER A CA 1
ATOM 769 C C . SER A 1 96 ? -8.453 -2.268 -10.188 1 93.75 96 SER A C 1
ATOM 771 O O . SER A 1 96 ? -8.695 -1.615 -9.172 1 93.75 96 SER A O 1
ATOM 773 N N . ALA A 1 97 ? -7.426 -3.057 -10.344 1 94.94 97 ALA A N 1
ATOM 774 C CA . ALA A 1 97 ? -6.441 -3.188 -9.266 1 94.94 97 ALA A CA 1
ATOM 775 C C . ALA A 1 97 ? -5.453 -2.025 -9.281 1 94.94 97 ALA A C 1
ATOM 777 O O . ALA A 1 97 ? -4.688 -1.84 -8.336 1 94.94 97 ALA A O 1
ATOM 778 N N . LYS A 1 98 ? -5.465 -1.217 -10.305 1 91.94 98 LYS A N 1
ATOM 779 C 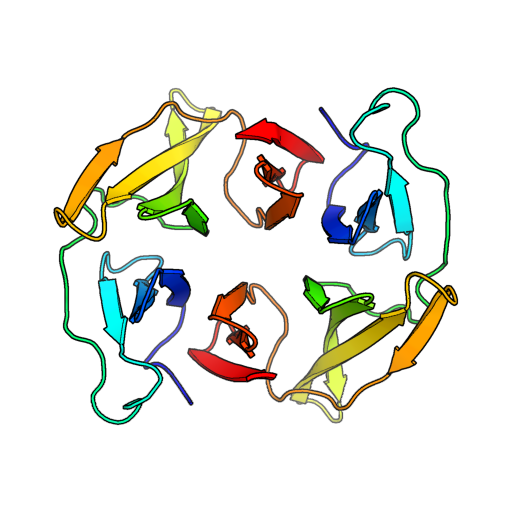CA . LYS A 1 98 ? -4.504 -0.126 -10.445 1 91.94 98 LYS A CA 1
ATOM 780 C C . LYS A 1 98 ? -4.656 0.888 -9.312 1 91.94 98 LYS A C 1
ATOM 782 O O . LYS A 1 98 ? -5.773 1.314 -9.008 1 91.94 98 LYS A O 1
ATOM 787 N N . ASN A 1 99 ? -3.533 1.212 -8.727 1 89.69 99 ASN A N 1
ATOM 788 C CA . ASN A 1 99 ? -3.449 2.221 -7.676 1 89.69 99 ASN A CA 1
ATOM 789 C C . ASN A 1 99 ? -4.324 1.86 -6.48 1 89.69 99 ASN A C 1
ATOM 791 O O . ASN A 1 99 ? -4.883 2.742 -5.824 1 89.69 99 ASN A O 1
ATOM 795 N N . MET A 1 100 ? -4.523 0.55 -6.309 1 92.69 100 MET A N 1
ATOM 796 C CA . MET A 1 100 ? -5.277 0.161 -5.121 1 92.69 100 MET A CA 1
ATOM 797 C C . MET A 1 100 ? -4.387 0.177 -3.881 1 92.69 100 MET A C 1
ATOM 799 O O . MET A 1 100 ? -3.16 0.219 -3.994 1 92.69 100 MET A O 1
ATOM 803 N N . HIS A 1 101 ? -5.004 0.194 -2.811 1 93.06 101 HIS A N 1
ATOM 804 C CA . HIS A 1 101 ? -4.355 0.241 -1.506 1 93.06 101 HIS A CA 1
ATOM 805 C C . HIS A 1 101 ? -5.027 -0.712 -0.523 1 93.06 101 HIS A C 1
ATOM 807 O O . HIS A 1 101 ? -6.219 -1 -0.647 1 93.06 101 HIS A O 1
ATOM 813 N N . SER A 1 102 ? -4.164 -1.224 0.354 1 94.56 102 SER A N 1
ATOM 814 C CA . SER A 1 102 ? -4.73 -2.094 1.38 1 94.56 102 SER A CA 1
ATOM 815 C C . SER A 1 102 ? -4.316 -1.644 2.777 1 94.56 102 SER A C 1
ATOM 817 O O . SER A 1 102 ? -3.277 -1.002 2.945 1 94.56 102 SER A O 1
ATOM 819 N N . PHE A 1 103 ? -5.082 -1.92 3.684 1 92.94 103 PHE A N 1
ATOM 820 C CA . PHE A 1 103 ? -4.77 -1.672 5.086 1 92.94 103 PHE A CA 1
ATOM 821 C C . PHE A 1 103 ? -5.512 -2.652 5.988 1 92.94 103 PHE A C 1
ATOM 823 O O . PHE A 1 103 ? -6.527 -3.223 5.59 1 92.94 103 PHE A O 1
ATOM 830 N N . ASN A 1 104 ? -4.918 -2.84 7.094 1 89.56 104 ASN A N 1
ATOM 831 C CA . ASN A 1 104 ? -5.512 -3.775 8.047 1 89.56 104 ASN A CA 1
ATOM 832 C C . ASN A 1 104 ? -6.168 -3.045 9.211 1 89.56 104 ASN A C 1
ATOM 834 O O . ASN A 1 104 ? -5.652 -2.031 9.688 1 89.56 104 ASN A O 1
ATOM 838 N N . LYS A 1 105 ? -7.305 -3.576 9.648 1 89.06 105 LYS A N 1
ATOM 839 C CA . LYS A 1 105 ? -7.934 -3.213 10.914 1 89.06 105 LYS A CA 1
ATOM 840 C C . LYS A 1 105 ? -8.289 -4.457 11.727 1 89.06 105 LYS A C 1
ATOM 842 O O . LYS A 1 105 ? -9.188 -5.211 11.352 1 89.06 105 LYS A O 1
ATOM 847 N N . GLU A 1 106 ? -7.512 -4.52 12.859 1 82.75 106 GLU A N 1
ATOM 848 C CA . GLU A 1 106 ? -7.645 -5.738 13.656 1 82.75 106 GLU A CA 1
ATOM 849 C C . GLU A 1 106 ? -7.398 -6.98 12.805 1 82.75 106 GLU A C 1
ATOM 851 O O . GLU A 1 106 ? -6.316 -7.145 12.234 1 82.75 106 GLU A O 1
ATOM 856 N N . ASN A 1 107 ? -8.398 -7.82 12.539 1 81.94 107 ASN A N 1
ATOM 857 C CA . ASN A 1 107 ? -8.188 -9.047 11.781 1 81.94 107 ASN A CA 1
ATOM 858 C C . ASN A 1 107 ? -8.805 -8.969 10.391 1 81.94 107 ASN A C 1
ATOM 860 O O . ASN A 1 107 ? -8.992 -9.984 9.727 1 81.94 107 ASN A O 1
ATOM 864 N N . GLN A 1 108 ? -9.117 -7.73 10.07 1 88.75 108 GLN A N 1
ATOM 865 C CA . GLN A 1 108 ? -9.781 -7.559 8.781 1 88.75 108 GLN A CA 1
ATOM 866 C C . GLN A 1 108 ? -8.883 -6.82 7.789 1 88.75 108 GLN A C 1
ATOM 868 O O . GLN A 1 108 ? -8.227 -5.844 8.156 1 88.75 108 GLN A O 1
ATOM 873 N N . LEU A 1 109 ? -8.828 -7.309 6.625 1 92.88 109 LEU A N 1
ATOM 874 C CA . LEU A 1 109 ? -8.109 -6.66 5.531 1 92.88 109 LEU A CA 1
ATOM 875 C C . LEU A 1 109 ? -9.07 -5.871 4.648 1 92.88 109 LEU A C 1
ATOM 877 O O . LEU A 1 109 ? -10.102 -6.391 4.227 1 92.88 109 LEU A O 1
ATOM 881 N N . TYR A 1 110 ? -8.734 -4.629 4.41 1 93.25 110 TYR A N 1
ATOM 882 C CA . TYR A 1 110 ? -9.516 -3.773 3.523 1 93.25 110 TYR A CA 1
ATOM 883 C C . TYR A 1 110 ? -8.742 -3.459 2.248 1 93.25 110 TYR A C 1
ATOM 885 O O . TYR A 1 110 ? -7.535 -3.211 2.291 1 93.25 110 TYR A O 1
ATOM 893 N N . ILE A 1 111 ? -9.484 -3.484 1.179 1 95.06 111 ILE A N 1
ATOM 894 C CA . ILE A 1 111 ? -8.945 -3.094 -0.118 1 95.06 111 ILE A CA 1
ATOM 895 C C . ILE A 1 111 ? -9.695 -1.875 -0.646 1 95.06 111 ILE A C 1
ATOM 897 O O . ILE A 1 111 ? -10.922 -1.892 -0.75 1 95.06 111 ILE A O 1
ATOM 901 N N . LEU A 1 112 ? -8.969 -0.918 -0.938 1 94.44 112 LEU A N 1
ATOM 902 C CA . LEU A 1 112 ? -9.555 0.29 -1.51 1 94.44 112 LEU A CA 1
ATOM 903 C C . LEU A 1 112 ? -9.047 0.52 -2.93 1 94.44 112 LEU A C 1
ATOM 905 O O . LEU A 1 112 ? -7.844 0.677 -3.145 1 94.44 112 LEU A O 1
ATOM 909 N N . GLN A 1 113 ? -9.969 0.575 -3.838 1 93.5 113 GLN A N 1
ATOM 910 C CA . GLN A 1 113 ? -9.625 0.822 -5.234 1 93.5 113 GLN A CA 1
ATOM 911 C C . GLN A 1 113 ? -9.688 2.312 -5.559 1 93.5 113 GLN A C 1
ATOM 913 O O . GLN A 1 113 ? -10.32 3.086 -4.84 1 93.5 113 GLN A O 1
ATOM 918 N N . ALA A 1 114 ? -9.031 2.658 -6.656 1 89.62 114 ALA A N 1
ATOM 919 C CA . ALA A 1 114 ? -8.883 4.062 -7.027 1 89.62 114 ALA A CA 1
ATOM 920 C C . ALA A 1 114 ? -10.234 4.715 -7.277 1 89.62 114 ALA A C 1
ATOM 922 O O . ALA A 1 114 ? -10.391 5.926 -7.105 1 89.62 114 ALA A O 1
ATOM 923 N N . ASN A 1 115 ? -11.195 3.9 -7.641 1 87.94 115 ASN A N 1
ATOM 924 C CA . ASN A 1 115 ? -12.508 4.449 -7.969 1 87.94 115 ASN A CA 1
ATOM 925 C C . ASN A 1 115 ? -13.383 4.59 -6.727 1 87.94 115 ASN A C 1
ATOM 927 O O . ASN A 1 115 ? -14.555 4.945 -6.824 1 87.94 115 ASN A O 1
ATOM 931 N N . GLY A 1 116 ? -12.789 4.215 -5.566 1 87.88 116 GLY A N 1
ATOM 932 C CA . GLY A 1 116 ? -13.508 4.434 -4.32 1 87.88 116 GLY A CA 1
ATOM 933 C C . GLY A 1 116 ? -14.148 3.17 -3.771 1 87.88 116 GLY A C 1
ATOM 934 O O . GLY A 1 116 ? -14.711 3.182 -2.674 1 87.88 116 GLY A O 1
ATOM 935 N N . ASN A 1 117 ? -14.172 2.037 -4.551 1 90.5 117 ASN A N 1
ATOM 936 C CA . ASN A 1 117 ? -14.68 0.775 -4.02 1 90.5 117 ASN A CA 1
ATOM 937 C C . ASN A 1 117 ? -13.852 0.3 -2.826 1 90.5 117 ASN A C 1
ATOM 939 O O . ASN A 1 117 ? -12.625 0.227 -2.906 1 90.5 117 ASN A O 1
ATOM 943 N N . LEU A 1 118 ? -14.539 0.08 -1.773 1 91.56 118 LEU A N 1
ATOM 944 C CA . LEU A 1 118 ?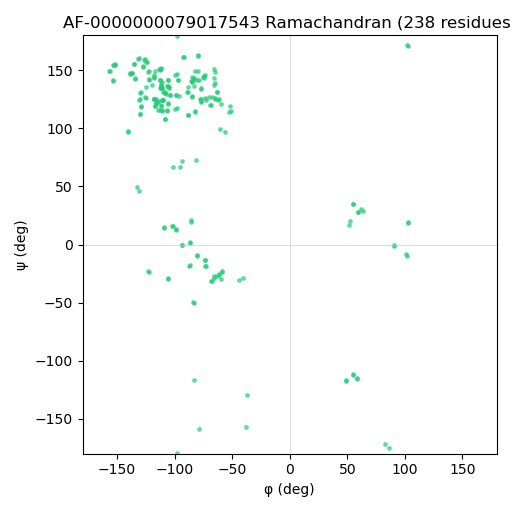 -13.93 -0.459 -0.566 1 91.56 118 LEU A CA 1
ATOM 945 C C . LEU A 1 118 ? -14.422 -1.873 -0.287 1 91.56 118 LEU A C 1
ATOM 947 O O . LEU A 1 118 ? -15.625 -2.088 -0.103 1 91.56 118 LEU A O 1
ATOM 951 N N . TRP A 1 119 ? -13.508 -2.818 -0.267 1 91.06 119 TRP A N 1
ATOM 952 C CA . TRP A 1 119 ? -13.82 -4.227 -0.049 1 91.06 119 TRP A CA 1
ATOM 953 C C . TRP A 1 119 ? -13.273 -4.703 1.296 1 91.06 119 TRP A C 1
ATOM 955 O O . TRP A 1 119 ? -12.164 -4.344 1.688 1 91.06 119 TRP A O 1
ATOM 965 N N . GLU A 1 120 ? -14.078 -5.445 1.977 1 88.31 120 GLU A N 1
ATOM 966 C CA . GLU A 1 120 ? -13.617 -6.195 3.143 1 88.31 120 GLU A CA 1
ATOM 967 C C . GLU A 1 120 ? -13.352 -7.656 2.791 1 88.31 120 GLU A C 1
ATOM 969 O O . GLU A 1 120 ? -14.227 -8.336 2.25 1 88.31 120 GLU A O 1
ATOM 974 N N . ILE A 1 121 ? -12.055 -7.965 2.963 1 83.88 121 ILE A N 1
ATOM 975 C CA . ILE A 1 121 ? -11.672 -9.328 2.609 1 83.88 121 ILE A CA 1
ATOM 976 C C . ILE A 1 121 ? -11.656 -10.203 3.861 1 83.88 121 ILE A C 1
ATOM 978 O O . ILE A 1 121 ? -11.094 -9.812 4.891 1 83.88 121 ILE A O 1
ATOM 982 N N . MET B 1 1 ? -18.516 -1.317 0.321 1 80.38 1 MET B N 1
ATOM 983 C CA . MET B 1 1 ? -18.766 0.114 0.468 1 80.38 1 MET B CA 1
ATOM 984 C C . MET B 1 1 ? -18.047 0.904 -0.621 1 80.38 1 MET B C 1
ATOM 986 O O . MET B 1 1 ? -17.031 0.447 -1.164 1 80.38 1 MET B O 1
ATOM 990 N N . LYS B 1 2 ? -18.719 2.152 -0.939 1 82.88 2 LYS B N 1
ATOM 991 C CA . LYS B 1 2 ? -18.078 2.99 -1.957 1 82.88 2 LYS B CA 1
ATOM 992 C C . LYS B 1 2 ? -17.922 4.426 -1.463 1 82.88 2 LYS B C 1
ATOM 994 O O . LYS B 1 2 ? -18.891 5.039 -0.999 1 82.88 2 LYS B O 1
ATOM 999 N N . LEU B 1 3 ? -16.656 4.883 -1.389 1 82.69 3 LEU B N 1
ATOM 1000 C CA . LEU B 1 3 ? -16.375 6.273 -1.05 1 82.69 3 LEU B CA 1
ATOM 1001 C C . LEU B 1 3 ? -16.688 7.195 -2.223 1 82.69 3 LEU B C 1
ATOM 1003 O O . LEU B 1 3 ? -16.5 6.82 -3.383 1 82.69 3 LEU B O 1
ATOM 1007 N N . PRO B 1 4 ? -17.188 8.32 -1.884 1 77.88 4 PRO B N 1
ATOM 1008 C CA . PRO B 1 4 ? -17.516 9.25 -2.967 1 77.88 4 PRO B CA 1
ATOM 1009 C C . PRO B 1 4 ? -16.266 9.781 -3.682 1 77.88 4 PRO B C 1
ATOM 1011 O O . PRO B 1 4 ? -15.344 10.273 -3.035 1 77.88 4 PRO B O 1
ATOM 1014 N N . GLY B 1 5 ? -16.266 9.641 -5.031 1 78 5 GLY B N 1
ATOM 1015 C CA . GLY B 1 5 ? -15.18 10.195 -5.832 1 78 5 GLY B CA 1
ATOM 1016 C C . GLY B 1 5 ? -13.984 9.266 -5.957 1 78 5 GLY B C 1
ATOM 1017 O O . GLY B 1 5 ? -14.07 8.094 -5.594 1 78 5 GLY B O 1
ATOM 1018 N N . HIS B 1 6 ? -12.867 9.773 -6.621 1 83.62 6 HIS B N 1
ATOM 1019 C CA . HIS B 1 6 ? -11.641 9.016 -6.871 1 83.62 6 HIS B CA 1
ATOM 1020 C C . HIS B 1 6 ? -10.477 9.578 -6.07 1 83.62 6 HIS B C 1
ATOM 1022 O O . HIS B 1 6 ? -10.516 10.734 -5.633 1 83.62 6 HIS B O 1
ATOM 1028 N N . GLY B 1 7 ? -9.586 8.758 -5.723 1 86 7 GLY B N 1
ATOM 1029 C CA . GLY B 1 7 ? -8.328 9.266 -5.203 1 86 7 GLY B CA 1
ATOM 1030 C C . GLY B 1 7 ? -8.219 9.164 -3.695 1 86 7 GLY B C 1
ATOM 1031 O O . GLY B 1 7 ? -7.484 9.93 -3.066 1 86 7 GLY B O 1
ATOM 1032 N N . TRP B 1 8 ? -9.062 8.305 -3.115 1 89.94 8 TRP B N 1
ATOM 1033 C CA . TRP B 1 8 ? -9.008 8.109 -1.669 1 89.94 8 TRP B CA 1
ATOM 1034 C C . TRP B 1 8 ? -7.926 7.098 -1.298 1 89.94 8 TRP B C 1
ATOM 1036 O O . TRP B 1 8 ? -7.684 6.141 -2.035 1 89.94 8 TRP B O 1
ATOM 1046 N N . LEU B 1 9 ? -7.32 7.367 -0.229 1 93.38 9 LEU B N 1
ATOM 1047 C CA . LEU B 1 9 ? -6.438 6.426 0.453 1 93.38 9 LEU B CA 1
ATOM 1048 C C . LEU B 1 9 ? -6.969 6.094 1.845 1 93.38 9 LEU B C 1
ATOM 1050 O O . LEU B 1 9 ? -7.555 6.949 2.51 1 93.38 9 LEU B O 1
ATOM 1054 N N . GLY B 1 10 ? -6.82 4.863 2.283 1 92.25 10 GLY B N 1
ATOM 1055 C CA . GLY B 1 10 ? -7.348 4.461 3.576 1 92.25 10 GLY B CA 1
ATOM 1056 C C . GLY B 1 10 ? -6.285 3.912 4.512 1 92.25 10 GLY B C 1
ATOM 1057 O O . GLY B 1 10 ? -5.312 3.301 4.062 1 92.25 10 GLY B O 1
ATOM 1058 N N . VAL B 1 11 ? -6.473 4.105 5.734 1 95.44 11 VAL B N 1
ATOM 1059 C CA . VAL B 1 11 ? -5.578 3.58 6.762 1 95.44 11 VAL B CA 1
ATOM 1060 C C . VAL B 1 11 ? -6.344 3.396 8.07 1 95.44 11 VAL B C 1
ATOM 1062 O O . VAL B 1 11 ? -7.203 4.211 8.414 1 95.44 11 VAL B O 1
ATOM 1065 N N . ALA B 1 12 ? -6.07 2.369 8.766 1 93.5 12 ALA B N 1
ATOM 1066 C CA . ALA B 1 12 ? -6.711 2.131 10.055 1 93.5 12 ALA B CA 1
ATOM 1067 C C . ALA B 1 12 ? -5.762 2.445 11.211 1 93.5 12 ALA B C 1
ATOM 1069 O O . ALA B 1 12 ? -4.598 2.041 11.188 1 93.5 12 ALA B O 1
ATOM 1070 N N . VAL B 1 13 ? -6.219 3.205 12.07 1 92.69 13 VAL B N 1
ATOM 1071 C CA . VAL B 1 13 ? -5.504 3.492 13.312 1 92.69 13 VAL B CA 1
ATOM 1072 C C . VAL B 1 13 ? -6.441 3.309 14.5 1 92.69 13 VAL B C 1
ATOM 1074 O O . VAL B 1 13 ? -7.512 3.918 14.555 1 92.69 13 VAL B O 1
ATOM 1077 N N . GLU B 1 14 ? -6.051 2.521 15.398 1 89.56 14 GLU B N 1
ATOM 1078 C CA . GLU B 1 14 ? -6.859 2.199 16.578 1 89.56 14 GLU B CA 1
ATOM 1079 C C . GLU B 1 14 ? -8.289 1.83 16.172 1 89.56 14 GLU B C 1
ATOM 1081 O O . GLU B 1 14 ? -8.5 0.869 15.43 1 89.56 14 GLU B O 1
ATOM 1086 N N . GLU B 1 15 ? -9.258 2.576 16.594 1 87.81 15 GLU B N 1
ATOM 1087 C CA . GLU B 1 15 ? -10.648 2.152 16.422 1 87.81 15 GLU B CA 1
ATOM 1088 C C . GLU B 1 15 ? -11.234 2.723 15.133 1 87.81 15 GLU B C 1
ATOM 1090 O O . GLU B 1 15 ? -12.352 2.373 14.75 1 87.81 15 GLU B O 1
ATOM 1095 N N . PHE B 1 16 ? -10.414 3.49 14.43 1 89.69 16 PHE B N 1
ATOM 1096 C CA . PHE B 1 16 ? -11.016 4.215 13.312 1 89.69 16 PHE B CA 1
ATOM 1097 C C . PHE B 1 16 ? -10.297 3.895 12.008 1 89.69 16 PHE B C 1
ATOM 1099 O O . PHE B 1 16 ? -9.148 3.43 12.023 1 89.69 16 PHE B O 1
ATOM 1106 N N . ILE B 1 17 ? -11.031 4.105 10.977 1 90.88 17 ILE B N 1
ATOM 1107 C CA . ILE B 1 17 ? -10.453 4.16 9.641 1 90.88 17 ILE B CA 1
ATOM 1108 C C . ILE B 1 17 ? -10.445 5.602 9.133 1 90.88 17 ILE B C 1
ATOM 1110 O O . ILE B 1 17 ? -11.453 6.305 9.234 1 90.88 17 ILE B O 1
ATOM 1114 N N . TYR B 1 18 ? -9.32 6.008 8.672 1 91.5 18 TYR B N 1
ATOM 1115 C CA . TYR B 1 18 ? -9.164 7.34 8.094 1 91.5 18 TYR B CA 1
ATOM 1116 C C . TYR B 1 18 ? -9.062 7.266 6.574 1 91.5 18 TYR B C 1
ATOM 1118 O O . TYR B 1 18 ? -8.391 6.379 6.031 1 91.5 18 TYR B O 1
ATOM 1126 N N . PHE B 1 19 ? -9.727 8.125 5.93 1 91.12 19 PHE B N 1
ATOM 1127 C CA . PHE B 1 19 ? -9.656 8.266 4.48 1 91.12 19 PHE B CA 1
ATOM 1128 C C . PHE B 1 19 ? -9.109 9.633 4.094 1 91.12 19 PHE B C 1
ATOM 1130 O O . PHE B 1 19 ? -9.656 10.664 4.508 1 91.12 19 PHE B O 1
ATOM 1137 N N . LEU B 1 20 ? -8.008 9.57 3.404 1 90.81 20 LEU B N 1
ATOM 1138 C CA . LEU B 1 20 ? -7.395 10.812 2.938 1 90.81 20 LEU B CA 1
ATOM 1139 C C . LEU B 1 20 ? -7.527 10.945 1.425 1 90.81 20 LEU B C 1
ATOM 1141 O O . LEU B 1 20 ? -7.215 10.008 0.685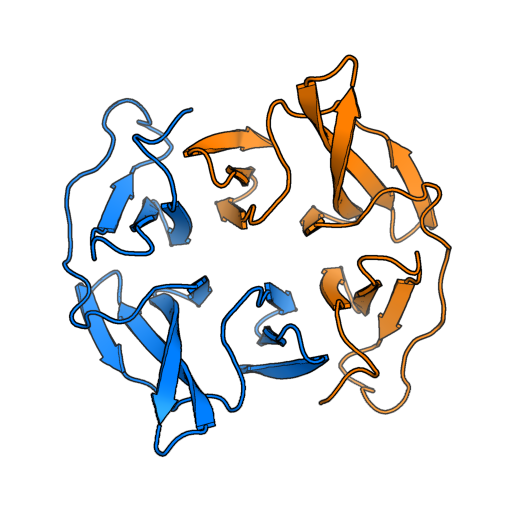 1 90.81 20 LEU B O 1
ATOM 1145 N N . HIS B 1 21 ? -7.945 12.047 1.063 1 89.69 21 HIS B N 1
ATOM 1146 C CA . HIS B 1 21 ? -8.023 12.266 -0.375 1 89.69 21 HIS B CA 1
ATOM 1147 C C . HIS B 1 21 ? -6.684 12.75 -0.93 1 89.69 21 HIS B C 1
ATOM 1149 O O . HIS B 1 21 ? -6.027 13.602 -0.324 1 89.69 21 HIS B O 1
ATOM 1155 N N . SER B 1 22 ? -6.305 12.289 -2.061 1 88 22 SER B N 1
ATOM 1156 C CA . SER B 1 22 ? -4.973 12.516 -2.611 1 88 22 SER B CA 1
ATOM 1157 C C . SER B 1 22 ? -4.766 13.984 -2.975 1 88 22 SER B C 1
ATOM 1159 O O . SER B 1 22 ? -3.658 14.508 -2.855 1 88 22 SER B O 1
ATOM 1161 N N . THR B 1 23 ? -5.863 14.711 -3.396 1 82.06 23 THR B N 1
ATOM 1162 C CA . THR B 1 23 ? -5.648 16.047 -3.934 1 82.06 23 THR B CA 1
ATOM 1163 C C . THR B 1 23 ? -6.441 17.078 -3.143 1 82.06 23 THR B C 1
ATOM 1165 O O . THR B 1 23 ? -6.109 18.266 -3.154 1 82.06 23 THR B O 1
ATOM 1168 N N . ASP B 1 24 ? -7.531 16.719 -2.438 1 75.69 24 ASP B N 1
ATOM 1169 C CA . ASP B 1 24 ? -8.445 17.703 -1.866 1 75.69 24 ASP B CA 1
ATOM 1170 C C . ASP B 1 24 ? -8.156 17.922 -0.383 1 75.69 24 ASP B C 1
ATOM 1172 O O . ASP B 1 24 ? -8.914 18.609 0.307 1 75.69 24 ASP B O 1
ATOM 1176 N N . GLN B 1 25 ? -7.051 17.484 0.16 1 75.31 25 GLN B N 1
ATOM 1177 C CA . GLN B 1 25 ? -6.609 17.656 1.538 1 75.31 25 GLN B CA 1
ATOM 1178 C C . GLN B 1 25 ? -7.691 17.234 2.525 1 75.31 25 GLN B C 1
ATOM 1180 O O . GLN B 1 25 ? -7.703 17.688 3.676 1 75.31 25 GLN B O 1
ATOM 1185 N N . GLN B 1 26 ? -8.625 16.531 2.096 1 80.56 26 GLN B N 1
ATOM 1186 C CA . GLN B 1 26 ? -9.695 16.062 2.979 1 80.56 26 GLN B CA 1
ATOM 1187 C C . GLN B 1 26 ? -9.281 14.797 3.719 1 80.56 26 GLN B C 1
ATOM 1189 O O . GLN B 1 26 ? -8.656 13.906 3.141 1 80.56 26 GLN B O 1
ATOM 1194 N N . ILE B 1 27 ? -9.609 14.836 4.953 1 86.94 27 ILE B N 1
ATOM 1195 C CA . ILE B 1 27 ? -9.445 13.641 5.77 1 86.94 27 ILE B CA 1
ATOM 1196 C C . ILE B 1 27 ? -10.773 13.289 6.438 1 86.94 27 ILE B C 1
ATOM 1198 O O . ILE B 1 27 ? -11.398 14.141 7.07 1 86.94 27 ILE B O 1
ATOM 1202 N N . LYS B 1 28 ? -11.164 12.117 6.238 1 86.25 28 LYS B N 1
ATOM 1203 C CA . LYS B 1 28 ? -12.383 11.602 6.859 1 86.25 28 LYS B CA 1
ATOM 1204 C C . LYS B 1 28 ? -12.07 10.445 7.809 1 86.25 28 LYS B C 1
ATOM 1206 O O . LYS B 1 28 ? -11.109 9.703 7.598 1 86.25 28 LYS B O 1
ATOM 1211 N N . ARG B 1 29 ? -12.852 10.352 8.781 1 88.62 29 ARG B N 1
ATOM 1212 C CA . ARG B 1 29 ? -12.711 9.281 9.758 1 88.62 29 ARG B CA 1
ATOM 1213 C C . ARG B 1 29 ? -14.008 8.5 9.906 1 88.62 29 ARG B C 1
ATOM 1215 O O . ARG B 1 29 ? -15.102 9.078 9.891 1 88.62 29 ARG B O 1
ATOM 1222 N N . SER B 1 30 ? -13.883 7.152 9.945 1 84.56 30 SER B N 1
ATOM 1223 C CA . SER B 1 30 ? -15.055 6.301 10.086 1 84.56 30 SER B CA 1
ATOM 1224 C C . SER B 1 30 ? -14.828 5.211 11.133 1 84.56 30 SER B C 1
ATOM 1226 O O . SER B 1 30 ? -13.727 4.668 11.242 1 84.56 30 SER B O 1
ATOM 1228 N N . ASP B 1 31 ? -15.898 4.977 11.812 1 82.31 31 ASP B N 1
ATOM 1229 C CA . ASP B 1 31 ? -15.945 3.789 12.656 1 82.31 31 ASP B CA 1
ATOM 1230 C C . ASP B 1 31 ? -16.453 2.578 11.875 1 82.31 31 ASP B C 1
ATOM 1232 O O . ASP B 1 31 ? -17.609 2.547 11.445 1 82.31 31 ASP B O 1
ATOM 1236 N N . PRO B 1 32 ? -15.516 1.631 11.664 1 75.69 32 PRO B N 1
ATOM 1237 C CA . PRO B 1 32 ? -15.914 0.505 10.812 1 75.69 32 PRO B CA 1
ATOM 1238 C C . PRO B 1 32 ? -17.125 -0.252 11.359 1 75.69 32 PRO B C 1
ATOM 1240 O O . PRO B 1 32 ? -17.797 -0.972 10.617 1 75.69 32 PRO B O 1
ATOM 1243 N N . ARG B 1 33 ? -17.422 -0.217 12.641 1 75.38 33 ARG B N 1
ATOM 1244 C CA . ARG B 1 33 ? -18.594 -0.85 13.234 1 75.38 33 ARG B CA 1
ATOM 1245 C C . ARG B 1 33 ? -19.859 -0.078 12.891 1 75.38 33 ARG B C 1
ATOM 1247 O O . ARG B 1 33 ? -20.969 -0.605 13.008 1 75.38 33 ARG B O 1
ATOM 1254 N N . ARG B 1 34 ? -19.719 1.093 12.406 1 70.94 34 ARG B N 1
ATOM 1255 C CA . ARG B 1 34 ? -20.859 1.954 12.07 1 70.94 34 ARG B CA 1
ATOM 1256 C C . ARG B 1 34 ? -20.688 2.566 10.68 1 70.94 34 ARG B C 1
ATOM 1258 O O . ARG B 1 34 ? -20.656 3.791 10.539 1 70.94 34 ARG B O 1
ATOM 1265 N N . TRP B 1 35 ? -20.375 1.727 9.734 1 62.25 35 TRP B N 1
ATOM 1266 C CA . TRP B 1 35 ? -20.016 2.227 8.414 1 62.25 35 TRP B CA 1
ATOM 1267 C C . TRP B 1 35 ? -20.969 3.334 7.969 1 62.25 35 TRP B C 1
ATOM 1269 O O . TRP B 1 35 ? -20.562 4.25 7.246 1 62.25 35 TRP B O 1
ATOM 1279 N N . LYS B 1 36 ? -22.312 3.164 8.523 1 55.62 36 LYS B N 1
ATOM 1280 C CA . LYS B 1 36 ? -23.344 4.086 8.047 1 55.62 36 LYS B CA 1
ATOM 1281 C C . LYS B 1 36 ? -23.031 5.52 8.484 1 55.62 36 LYS B C 1
ATOM 1283 O O . LYS B 1 36 ? -23.594 6.473 7.934 1 55.62 36 LYS B O 1
ATOM 1288 N N . CYS B 1 37 ? -22.422 5.645 9.492 1 52.31 37 CYS B N 1
ATOM 1289 C CA . CYS B 1 37 ? -22.156 6.996 9.969 1 52.31 37 CYS B CA 1
ATOM 1290 C C . CYS B 1 37 ? -20.797 7.492 9.484 1 52.31 37 CYS B C 1
ATOM 1292 O O . CYS B 1 37 ? -19.766 7.031 9.961 1 52.31 37 CYS B O 1
ATOM 1294 N N . LEU B 1 38 ? -20.875 7.715 8.32 1 53.66 38 LEU B N 1
ATOM 1295 C CA . LEU B 1 38 ? -19.672 8.141 7.613 1 53.66 38 LEU B CA 1
ATOM 1296 C C . LEU B 1 38 ? -18.828 9.07 8.484 1 53.66 38 LEU B C 1
ATOM 1298 O O . LEU B 1 38 ? -19.312 9.602 9.484 1 53.66 38 LEU B O 1
ATOM 1302 N N . LEU B 1 39 ? -17.938 9.945 7.711 1 60.66 39 LEU B N 1
ATOM 1303 C CA . LEU B 1 39 ? -16.688 10.664 7.543 1 60.66 39 LEU B CA 1
ATOM 1304 C C . LEU B 1 39 ? -16.703 11.992 8.297 1 60.66 39 LEU B C 1
ATOM 1306 O O . LEU B 1 39 ? -17.484 12.883 7.957 1 60.66 39 LEU B O 1
ATOM 1310 N N . GLU B 1 40 ? -16.609 11.758 9.555 1 64.06 40 GLU B N 1
ATOM 1311 C CA . GLU B 1 40 ? -16.312 13.07 10.117 1 64.06 40 GLU B CA 1
ATOM 1312 C C . GLU B 1 40 ? -15.133 13.727 9.398 1 64.06 40 GLU B C 1
ATOM 1314 O O . GLU B 1 40 ? -14.133 13.07 9.109 1 64.06 40 GLU B O 1
ATOM 1319 N N . ASN B 1 41 ? -15.578 14.844 8.742 1 64.25 41 ASN B N 1
ATOM 1320 C CA . ASN B 1 41 ? -14.492 15.648 8.188 1 64.25 41 ASN B CA 1
ATOM 1321 C C . ASN B 1 41 ? -13.539 16.141 9.281 1 64.25 41 ASN B C 1
ATOM 1323 O O . ASN B 1 41 ? -13.969 16.75 10.25 1 64.25 41 ASN B O 1
ATOM 1327 N N . LEU B 1 42 ? -12.469 15.375 9.336 1 64.19 42 LEU B N 1
ATOM 1328 C CA . LEU B 1 42 ? -11.445 15.875 10.242 1 64.19 42 LEU B CA 1
ATOM 1329 C C . LEU B 1 42 ? -10.648 17 9.586 1 64.19 42 LEU B C 1
ATOM 1331 O O . LEU B 1 42 ? -10.953 17.422 8.461 1 64.19 42 LEU B O 1
ATOM 1335 N N . ILE B 1 43 ? -9.406 17.141 10.227 1 63.5 43 ILE B N 1
ATOM 1336 C CA . ILE B 1 43 ? -8.406 18.188 10.039 1 63.5 43 ILE B CA 1
ATOM 1337 C C . ILE B 1 43 ? -7.836 18.109 8.625 1 63.5 43 ILE B C 1
ATOM 1339 O O . ILE B 1 43 ? -7.781 17.016 8.031 1 63.5 43 ILE B O 1
ATOM 1343 N N . CYS B 1 44 ? -7.586 19.219 8.102 1 74.69 44 CYS B N 1
ATOM 1344 C CA . CYS B 1 44 ? -7.008 19.469 6.789 1 74.69 44 CYS B CA 1
ATOM 1345 C C . CYS B 1 44 ? -5.52 19.141 6.777 1 74.69 44 CYS B C 1
ATOM 1347 O O . CYS B 1 44 ? -4.82 19.375 7.766 1 74.69 44 CYS B O 1
ATOM 1349 N N . PHE B 1 45 ? -5.207 18.375 5.906 1 81.62 45 PHE B N 1
ATOM 1350 C CA . PHE B 1 45 ? -3.793 18.203 5.602 1 81.62 45 PHE B CA 1
ATOM 1351 C C . PHE B 1 45 ? -3.123 19.547 5.371 1 81.62 45 PHE B C 1
ATOM 1353 O O . PHE B 1 45 ? -3.621 20.375 4.602 1 81.62 45 PHE B O 1
ATOM 1360 N N . PRO B 1 46 ? -2.111 19.938 6.176 1 73 46 PRO B N 1
ATOM 1361 C CA . PRO B 1 46 ? -1.544 21.281 6.195 1 73 46 PRO B CA 1
ATOM 1362 C C . PRO B 1 46 ? -0.961 21.703 4.844 1 73 46 PRO B C 1
ATOM 1364 O O . PRO B 1 46 ? -0.799 22.891 4.574 1 73 46 PRO B O 1
ATOM 1367 N N . LYS B 1 47 ? -0.491 20.734 4.082 1 73.06 47 LYS B N 1
ATOM 1368 C CA . LYS B 1 47 ? 0.181 21.094 2.838 1 73.06 47 LYS B CA 1
ATOM 1369 C C . LYS B 1 47 ? -0.638 20.656 1.626 1 73.06 47 LYS B C 1
ATOM 1371 O O . LYS B 1 47 ? -1.478 19.75 1.728 1 73.06 47 LYS B O 1
ATOM 1376 N N . LYS B 1 48 ? -0.408 21.438 0.591 1 75 48 LYS B N 1
ATOM 1377 C CA . LYS B 1 48 ? -1.119 21.172 -0.655 1 75 48 LYS B CA 1
ATOM 1378 C C . LYS B 1 48 ? -0.379 20.125 -1.494 1 75 48 LYS B C 1
ATOM 1380 O O . LYS B 1 48 ? -0.619 20.016 -2.697 1 75 48 LYS B O 1
ATOM 1385 N N . ASP B 1 49 ? 0.429 19.391 -0.791 1 83.38 49 ASP B N 1
ATOM 1386 C CA . ASP B 1 49 ? 1.158 18.375 -1.533 1 83.38 49 ASP B CA 1
ATOM 1387 C C . ASP B 1 49 ? 0.247 17.203 -1.896 1 83.38 49 ASP B C 1
ATOM 1389 O O . ASP B 1 49 ? -0.708 16.906 -1.176 1 83.38 49 ASP B O 1
ATOM 1393 N N . LYS B 1 50 ? 0.499 16.688 -3.008 1 88.62 50 LYS B N 1
ATOM 1394 C CA . LYS B 1 50 ? -0.264 15.516 -3.438 1 88.62 50 LYS B CA 1
ATOM 1395 C C . LYS B 1 50 ? 0.079 14.297 -2.594 1 88.62 50 LYS B C 1
ATOM 1397 O O . LYS B 1 50 ? 1.239 13.883 -2.527 1 88.62 50 LYS B O 1
ATOM 1402 N N . ILE B 1 51 ? -0.938 13.766 -1.936 1 92.94 51 ILE B N 1
ATOM 1403 C CA . ILE B 1 51 ? -0.745 12.562 -1.127 1 92.94 51 ILE B CA 1
ATOM 1404 C C . ILE B 1 51 ? -0.673 11.336 -2.033 1 92.94 51 ILE B C 1
ATOM 1406 O O . ILE B 1 51 ? -1.597 11.078 -2.809 1 92.94 51 ILE B O 1
ATOM 1410 N N . GLU B 1 52 ? 0.43 10.586 -1.936 1 94.19 52 GLU B N 1
ATOM 1411 C CA . GLU B 1 52 ? 0.637 9.438 -2.807 1 94.19 52 GLU B CA 1
ATOM 1412 C C . GLU B 1 52 ? 0.417 8.125 -2.053 1 94.19 52 GLU B C 1
ATOM 1414 O O . GLU B 1 52 ? 0.044 7.113 -2.65 1 94.19 52 GLU B O 1
ATOM 1419 N N . HIS B 1 53 ? 0.683 8.164 -0.763 1 95.75 53 HIS B N 1
ATOM 1420 C CA . HIS B 1 53 ? 0.626 6.949 0.037 1 95.75 53 HIS B CA 1
ATOM 1421 C C . HIS B 1 53 ? 0.388 7.266 1.51 1 95.75 53 HIS B C 1
ATOM 1423 O O . HIS B 1 53 ? 0.787 8.328 1.992 1 95.75 53 HIS B O 1
ATOM 1429 N N . VAL B 1 54 ? -0.265 6.391 2.201 1 96 54 VAL B N 1
ATOM 1430 C CA . VAL B 1 54 ? -0.473 6.523 3.639 1 96 54 VAL B CA 1
ATOM 1431 C C . VAL B 1 54 ? -0.297 5.164 4.312 1 96 54 VAL B C 1
ATOM 1433 O O . VAL B 1 54 ? -0.59 4.125 3.717 1 96 54 VAL B O 1
ATOM 1436 N N . CYS B 1 55 ? 0.168 5.121 5.469 1 95.88 55 CYS B N 1
ATOM 1437 C CA . CYS B 1 55 ? 0.228 3.9 6.266 1 95.88 55 CYS B CA 1
ATOM 1438 C C . CYS B 1 55 ? 0.176 4.219 7.758 1 95.88 55 CYS B C 1
ATOM 1440 O O . CYS B 1 55 ? 0.461 5.348 8.164 1 95.88 55 CYS B O 1
ATOM 1442 N N . SER B 1 56 ? -0.265 3.256 8.477 1 94.44 56 SER B N 1
ATOM 1443 C CA . SER B 1 56 ? -0.296 3.418 9.93 1 94.44 56 SER B CA 1
ATOM 1444 C C . SER B 1 56 ? 1.077 3.166 10.547 1 94.44 56 SER B C 1
ATOM 1446 O O . SER B 1 56 ? 1.814 2.289 10.094 1 94.44 56 SER B O 1
ATOM 1448 N N . PHE B 1 57 ? 1.455 3.924 11.539 1 93.06 57 PHE B N 1
ATOM 1449 C CA . PHE B 1 57 ? 2.656 3.764 12.352 1 93.06 57 PHE B CA 1
ATOM 1450 C C . PHE B 1 57 ? 2.359 4.059 13.812 1 93.06 57 PHE B C 1
ATOM 1452 O O . PHE B 1 57 ? 2.311 5.223 14.219 1 93.06 57 PHE B O 1
ATOM 1459 N N . ASP B 1 58 ? 2.133 2.984 14.523 1 88.69 58 ASP B N 1
ATOM 1460 C CA . ASP B 1 58 ? 1.687 3.113 15.906 1 88.69 58 ASP B CA 1
ATOM 1461 C C . ASP B 1 58 ? 0.383 3.906 15.992 1 88.69 58 ASP B C 1
ATOM 1463 O O . ASP B 1 58 ? -0.642 3.484 15.453 1 88.69 58 ASP B O 1
ATOM 1467 N N . LEU B 1 59 ? 0.458 5.098 16.625 1 91.62 59 LEU B N 1
ATOM 1468 C CA . LEU B 1 59 ? -0.755 5.883 16.812 1 91.62 59 LEU B CA 1
ATOM 1469 C C . LEU B 1 59 ? -0.817 7.027 15.805 1 91.62 59 LEU B C 1
ATOM 1471 O O . LEU B 1 59 ? -1.618 7.953 15.961 1 91.62 59 LEU B O 1
ATOM 1475 N N . SER B 1 60 ? -0.001 6.875 14.82 1 94.44 60 SER B N 1
ATOM 1476 C CA . SER B 1 60 ? 0.068 7.965 13.852 1 94.44 60 SER B CA 1
ATOM 1477 C C . SER B 1 60 ? -0.162 7.465 12.43 1 94.44 60 SER B C 1
ATOM 1479 O O . SER B 1 60 ? -0.115 6.258 12.18 1 94.44 60 SER B O 1
ATOM 1481 N N . ILE B 1 61 ? -0.524 8.375 11.633 1 95.25 61 ILE B N 1
ATOM 1482 C CA . ILE B 1 61 ? -0.6 8.133 10.195 1 95.25 61 ILE B CA 1
ATOM 1483 C C . ILE B 1 61 ? 0.572 8.82 9.5 1 95.25 61 ILE B C 1
ATOM 1485 O O . ILE B 1 61 ? 0.773 10.031 9.648 1 95.25 61 ILE B O 1
ATOM 1489 N N . LEU B 1 62 ? 1.372 8.055 8.797 1 96.19 62 LEU B N 1
ATOM 1490 C CA . LEU B 1 62 ? 2.393 8.641 7.934 1 96.19 62 LEU B CA 1
ATOM 1491 C C . LEU B 1 62 ? 1.837 8.906 6.539 1 96.19 62 LEU B C 1
ATOM 1493 O O . LEU B 1 62 ? 1.193 8.039 5.945 1 96.19 62 LEU B O 1
ATOM 1497 N N . VAL B 1 63 ? 2.064 10.07 6.086 1 95.75 63 VAL B N 1
ATOM 1498 C CA . VAL B 1 63 ? 1.595 10.516 4.781 1 95.75 63 VAL B CA 1
ATOM 1499 C C . VAL B 1 63 ? 2.787 10.852 3.887 1 95.75 63 VAL B C 1
ATOM 1501 O O . VAL B 1 63 ? 3.641 11.656 4.258 1 95.75 63 VAL B O 1
ATOM 1504 N N . PHE B 1 64 ? 2.805 10.219 2.742 1 95.81 64 PHE B N 1
ATOM 1505 C CA . PHE B 1 64 ? 3.908 10.398 1.808 1 95.81 64 PHE B CA 1
ATOM 1506 C C . PHE B 1 64 ? 3.451 11.172 0.577 1 95.81 64 PHE B C 1
ATOM 1508 O O . PHE B 1 64 ? 2.512 10.766 -0.108 1 95.81 64 PHE B O 1
ATOM 1515 N N . CYS B 1 65 ? 4.164 12.266 0.318 1 95.12 65 CYS B N 1
ATOM 1516 C CA . CYS B 1 65 ? 3.781 13.164 -0.771 1 95.12 65 CYS B CA 1
ATOM 1517 C C . CYS B 1 65 ? 4.922 13.32 -1.77 1 95.12 65 CYS B C 1
ATOM 1519 O O . CYS B 1 65 ? 6.094 13.32 -1.386 1 95.12 65 CYS B O 1
ATOM 1521 N N . SER B 1 66 ? 4.52 13.383 -2.955 1 92.06 66 SER B N 1
ATOM 1522 C CA . SER B 1 66 ? 5.516 13.719 -3.969 1 92.06 66 SER B CA 1
ATOM 1523 C C . SER B 1 66 ? 5.816 15.211 -3.969 1 92.06 66 SER B C 1
ATOM 1525 O O . SER B 1 66 ? 4.906 16.031 -4.07 1 92.06 66 SER B O 1
ATOM 1527 N N . VAL B 1 67 ? 7.066 15.539 -3.826 1 90.5 67 VAL B N 1
ATOM 1528 C CA . VAL B 1 67 ? 7.488 16.938 -3.902 1 90.5 67 VAL B CA 1
ATOM 1529 C C . VAL B 1 67 ? 8.742 17.047 -4.77 1 90.5 67 VAL B C 1
ATOM 1531 O O . VAL B 1 67 ? 9.414 16.047 -5.035 1 90.5 67 VAL B O 1
ATOM 1534 N N . VAL B 1 68 ? 8.883 18.234 -5.312 1 90.06 68 VAL B N 1
ATOM 1535 C CA . VAL B 1 68 ? 10.094 18.531 -6.062 1 90.06 68 VAL B CA 1
ATOM 1536 C C . VAL B 1 68 ? 10.93 19.562 -5.301 1 90.06 68 VAL B C 1
ATOM 1538 O O . VAL B 1 68 ? 10.461 20.656 -5.023 1 90.06 68 VAL B O 1
ATOM 1541 N N . ILE B 1 69 ? 12.078 19.172 -4.863 1 86.62 69 ILE B N 1
ATOM 1542 C CA . ILE B 1 69 ? 13 20.078 -4.18 1 86.62 69 ILE B CA 1
ATOM 1543 C C . ILE B 1 69 ? 14.242 20.297 -5.039 1 86.62 69 ILE B C 1
ATOM 1545 O O . ILE B 1 69 ? 14.977 19.344 -5.328 1 86.62 69 ILE B O 1
ATOM 1549 N N . LYS B 1 70 ? 14.445 21.531 -5.477 1 92.19 70 LYS B N 1
ATOM 1550 C CA . LYS B 1 70 ? 15.586 21.922 -6.297 1 92.19 70 LYS B CA 1
ATOM 1551 C C . LYS B 1 70 ? 15.68 21.047 -7.555 1 92.19 70 LYS B C 1
ATOM 1553 O O . LYS B 1 70 ? 16.75 20.547 -7.887 1 92.19 70 LYS B O 1
ATOM 1558 N N . GLY B 1 71 ? 14.578 20.656 -8.086 1 91.69 71 GLY B N 1
ATOM 1559 C CA . GLY B 1 71 ? 14.516 19.953 -9.359 1 91.69 71 GLY B CA 1
ATOM 1560 C C . GLY B 1 71 ? 14.586 18.453 -9.219 1 91.69 71 GLY B C 1
ATOM 1561 O O . GLY B 1 71 ? 14.602 17.719 -10.211 1 91.69 71 GLY B O 1
ATOM 1562 N N . VAL B 1 72 ? 14.711 18 -8 1 92.5 72 VAL B N 1
ATOM 1563 C CA . VAL B 1 72 ? 14.844 16.562 -7.77 1 92.5 72 VAL B CA 1
ATOM 1564 C C . VAL B 1 72 ? 13.578 16.031 -7.09 1 92.5 72 VAL B C 1
ATOM 1566 O O . VAL B 1 72 ? 13.062 16.641 -6.156 1 92.5 72 VAL B O 1
ATOM 1569 N N . ASP B 1 73 ? 13.102 14.922 -7.594 1 91.94 73 ASP B N 1
ATOM 1570 C CA . ASP B 1 73 ? 11.945 14.281 -6.973 1 91.94 73 ASP B CA 1
ATOM 1571 C C . ASP B 1 73 ? 12.281 13.797 -5.566 1 91.94 73 ASP B C 1
ATOM 1573 O O . ASP B 1 73 ? 13.242 13.062 -5.367 1 91.94 73 ASP B O 1
ATOM 1577 N N . GLU B 1 74 ? 11.453 14.258 -4.633 1 94.62 74 GLU B N 1
ATOM 1578 C CA . GLU B 1 74 ? 11.586 13.828 -3.248 1 94.62 74 GLU B CA 1
ATOM 1579 C C . GLU B 1 74 ? 10.242 13.375 -2.676 1 94.62 74 GLU B C 1
ATOM 1581 O O . GLU B 1 74 ? 9.188 13.672 -3.248 1 94.62 74 GLU B O 1
ATOM 1586 N N . THR B 1 75 ? 10.375 12.648 -1.669 1 95.44 75 THR B N 1
ATOM 1587 C CA . THR B 1 75 ? 9.195 12.234 -0.921 1 95.44 75 THR B CA 1
ATOM 1588 C C . THR B 1 75 ? 9.125 12.961 0.421 1 95.44 75 THR B C 1
ATOM 1590 O O . THR B 1 75 ? 9.945 12.719 1.305 1 95.44 75 THR B O 1
ATOM 1593 N N . ALA B 1 76 ? 8.164 13.898 0.493 1 94.94 76 ALA B N 1
ATOM 1594 C CA . ALA B 1 76 ? 7.902 14.516 1.789 1 94.94 76 ALA B CA 1
ATOM 1595 C C . ALA B 1 76 ? 7.09 13.594 2.688 1 94.94 76 ALA B C 1
ATOM 1597 O O . ALA B 1 76 ? 6.125 12.969 2.234 1 94.94 76 ALA B O 1
ATOM 1598 N N . VAL B 1 77 ? 7.523 13.492 3.955 1 95.38 77 VAL B N 1
ATOM 1599 C CA . VAL B 1 77 ? 6.824 12.633 4.902 1 95.38 77 VAL B CA 1
ATOM 1600 C C . VAL B 1 77 ? 6.195 13.477 6.004 1 95.38 77 VAL B C 1
ATOM 1602 O O . VAL B 1 77 ? 6.875 14.289 6.641 1 95.38 77 VAL B O 1
ATOM 1605 N N . HIS B 1 78 ? 4.926 13.375 6.184 1 94.19 78 HIS B N 1
ATOM 1606 C CA . HIS B 1 78 ? 4.184 14.023 7.262 1 94.19 78 HIS B CA 1
ATOM 1607 C C . HIS B 1 78 ? 3.625 12.992 8.242 1 94.19 78 HIS B C 1
ATOM 1609 O O . HIS B 1 78 ? 3.238 11.898 7.836 1 94.19 78 HIS B O 1
ATOM 1615 N N . CYS B 1 79 ? 3.648 13.312 9.461 1 94.88 79 CYS B N 1
ATOM 1616 C CA . CYS B 1 79 ? 3.088 12.484 10.523 1 94.88 79 CYS B CA 1
ATOM 1617 C C . CYS B 1 79 ? 1.852 13.133 11.125 1 94.88 79 CYS B C 1
ATOM 1619 O O . CYS B 1 79 ? 1.897 14.297 11.547 1 94.88 79 CYS B O 1
ATOM 1621 N N . PHE B 1 80 ? 0.805 12.438 11.117 1 93.12 80 PHE B N 1
ATOM 1622 C CA . PHE B 1 80 ? -0.426 12.867 11.766 1 93.12 80 PHE B CA 1
ATOM 1623 C C . PHE B 1 80 ? -0.668 12.07 13.047 1 93.12 80 PHE B C 1
ATOM 1625 O O . PHE B 1 80 ? -0.912 10.859 12.984 1 93.12 80 PHE B O 1
ATOM 1632 N N . ASP B 1 81 ? -0.636 12.734 14.141 1 92.56 81 ASP B N 1
ATOM 1633 C CA . ASP B 1 81 ? -0.992 12.102 15.406 1 92.56 81 ASP B CA 1
ATOM 1634 C C . ASP B 1 81 ? -2.506 12.07 15.594 1 92.56 81 ASP B C 1
ATOM 1636 O O . ASP B 1 81 ? -3.141 13.117 15.758 1 92.56 81 ASP B O 1
ATOM 1640 N N . THR B 1 82 ? -3.02 10.883 15.602 1 88.75 82 THR B N 1
ATOM 1641 C CA . THR B 1 82 ? -4.473 10.758 15.578 1 88.75 82 THR B CA 1
ATOM 1642 C C . THR B 1 82 ? -5.07 11.141 16.922 1 88.75 82 THR B C 1
ATOM 1644 O O . THR B 1 82 ? -6.258 11.469 17.016 1 88.75 82 THR B O 1
ATOM 1647 N N . ARG B 1 83 ? -4.324 11.156 17.969 1 89.31 83 ARG B N 1
ATOM 1648 C CA . ARG B 1 83 ? -4.812 11.539 19.297 1 89.31 83 ARG B CA 1
ATOM 1649 C C . ARG B 1 83 ? -4.809 13.055 19.469 1 89.31 83 ARG B C 1
ATOM 1651 O O . ARG B 1 83 ? -5.828 13.641 19.828 1 89.31 83 ARG B O 1
ATOM 1658 N N . SER B 1 84 ? -3.695 13.656 19.156 1 88.69 84 SER B N 1
ATOM 1659 C CA . SER B 1 84 ? -3.586 15.102 19.328 1 88.69 84 SER B CA 1
ATOM 1660 C C . SER B 1 84 ? -4.098 15.844 18.094 1 88.69 84 SER B C 1
ATOM 1662 O O . SER B 1 84 ? -4.324 17.047 18.141 1 88.69 84 SER B O 1
ATOM 1664 N N . GLN B 1 85 ? -4.207 15.117 16.969 1 85.81 85 GLN B N 1
ATOM 1665 C CA . GLN B 1 85 ? -4.602 15.68 15.68 1 85.81 85 GLN B CA 1
ATOM 1666 C C . GLN B 1 85 ? -3.6 16.734 15.203 1 85.81 85 GLN B C 1
ATOM 1668 O O . GLN B 1 85 ? -3.979 17.734 14.594 1 85.81 85 GLN B O 1
ATOM 1673 N N . ALA B 1 86 ? -2.379 16.484 15.633 1 89.38 86 ALA B N 1
ATOM 1674 C CA . ALA B 1 86 ? -1.305 17.391 15.234 1 89.38 86 ALA B CA 1
ATOM 1675 C C . ALA B 1 86 ? -0.507 16.812 14.062 1 89.38 86 ALA B C 1
ATOM 1677 O O . ALA B 1 86 ? -0.322 15.594 13.977 1 89.38 86 ALA B O 1
ATOM 1678 N N . TRP B 1 87 ? -0.069 17.703 13.242 1 91.75 87 TRP B N 1
ATOM 1679 C CA . TRP B 1 87 ? 0.77 17.344 12.109 1 91.75 87 TRP B CA 1
ATOM 1680 C C . TRP B 1 87 ? 2.227 17.719 12.359 1 91.75 87 TRP B C 1
ATOM 1682 O O . TRP B 1 87 ? 2.516 18.797 12.891 1 91.75 87 TRP B O 1
ATOM 1692 N N . THR B 1 88 ? 3.082 16.797 12.047 1 92.38 88 THR B N 1
ATOM 1693 C CA . THR B 1 88 ? 4.516 17.078 12.078 1 92.38 88 THR B CA 1
ATOM 1694 C C . THR B 1 88 ? 5.176 16.656 10.766 1 92.38 88 THR B C 1
ATOM 1696 O O . THR B 1 88 ? 4.906 15.578 10.25 1 92.38 88 THR B O 1
ATOM 1699 N N . ARG B 1 89 ? 5.965 17.531 10.18 1 91.69 89 ARG B N 1
ATOM 1700 C CA . ARG B 1 89 ? 6.73 17.156 8.992 1 91.69 89 ARG B CA 1
ATOM 1701 C C . ARG B 1 89 ? 8.047 16.484 9.375 1 91.69 89 ARG B C 1
ATOM 1703 O O . ARG B 1 89 ? 8.797 17 10.195 1 91.69 89 ARG B O 1
ATOM 1710 N N . LEU B 1 90 ? 8.234 15.328 8.789 1 91.31 90 LEU B N 1
ATOM 1711 C CA . LEU B 1 90 ? 9.469 14.586 9.016 1 91.31 90 LEU B CA 1
ATOM 1712 C C . LEU B 1 90 ? 10.461 14.82 7.883 1 91.31 90 LEU B C 1
ATOM 1714 O O . LEU B 1 90 ? 10.188 15.602 6.965 1 91.31 90 LEU B O 1
ATOM 1718 N N . ASP B 1 91 ? 11.609 14.219 7.965 1 88.31 91 ASP B N 1
ATOM 1719 C CA . ASP B 1 91 ? 12.617 14.336 6.91 1 88.31 91 ASP B CA 1
ATOM 1720 C C . ASP B 1 91 ? 12.125 13.703 5.613 1 88.31 91 ASP B C 1
ATOM 1722 O O . ASP B 1 91 ? 11.305 12.781 5.637 1 88.31 91 ASP B O 1
ATOM 1726 N N . SER B 1 92 ? 12.555 14.234 4.547 1 91.31 92 SER B N 1
ATOM 1727 C CA . SER B 1 92 ? 12.188 13.719 3.23 1 91.31 92 SER B CA 1
ATOM 1728 C C . SER B 1 92 ? 13.023 12.5 2.859 1 91.31 92 SER B C 1
ATOM 1730 O O . SER B 1 92 ? 14.125 12.312 3.383 1 91.31 92 SER B O 1
ATOM 1732 N N . LEU B 1 93 ? 12.422 11.664 2.102 1 92.94 93 LEU B N 1
ATOM 1733 C CA . LEU B 1 93 ? 13.141 10.547 1.495 1 92.94 93 LEU B CA 1
ATOM 1734 C C . LEU B 1 93 ? 13.555 10.883 0.065 1 92.94 93 LEU B C 1
ATOM 1736 O O . LEU B 1 93 ? 12.805 11.539 -0.664 1 92.94 93 LEU B O 1
ATOM 1740 N N . GLY B 1 94 ? 14.703 10.438 -0.26 1 92.75 94 GLY B N 1
ATOM 1741 C CA . GLY B 1 94 ? 15.062 10.547 -1.666 1 92.75 94 GLY B CA 1
ATOM 1742 C C . GLY B 1 94 ? 14.18 9.711 -2.572 1 92.75 94 GLY B C 1
ATOM 1743 O O . GLY B 1 94 ? 13.766 8.609 -2.201 1 92.75 94 GLY B O 1
ATOM 1744 N N . GLY B 1 95 ? 13.812 10.305 -3.723 1 93.12 95 GLY B N 1
ATOM 1745 C CA . GLY B 1 95 ? 13.023 9.57 -4.699 1 93.12 95 GLY B CA 1
ATOM 1746 C C . GLY B 1 95 ? 11.555 9.93 -4.672 1 93.12 95 GLY B C 1
ATOM 1747 O O . GLY B 1 95 ? 11.094 10.609 -3.754 1 93.12 95 GLY B O 1
ATOM 1748 N N . SER B 1 96 ? 10.805 9.469 -5.594 1 93.75 96 SER B N 1
ATOM 1749 C CA . SER B 1 96 ? 9.398 9.805 -5.797 1 93.75 96 SER B CA 1
ATOM 1750 C C . SER B 1 96 ? 8.492 8.938 -4.922 1 93.75 96 SER B C 1
ATOM 1752 O O . SER B 1 96 ? 8.727 7.738 -4.766 1 93.75 96 SER B O 1
ATOM 1754 N N . ALA B 1 97 ? 7.469 9.578 -4.41 1 95.06 97 ALA B N 1
ATOM 1755 C CA . ALA B 1 97 ? 6.473 8.844 -3.631 1 95.06 97 ALA B CA 1
ATOM 1756 C C . ALA B 1 97 ? 5.488 8.125 -4.543 1 95.06 97 ALA B C 1
ATOM 1758 O O . ALA B 1 97 ? 4.707 7.285 -4.082 1 95.06 97 ALA B O 1
ATOM 1759 N N . LYS B 1 98 ? 5.508 8.375 -5.82 1 92.19 98 LYS B N 1
ATOM 1760 C CA . LYS B 1 98 ? 4.551 7.785 -6.75 1 92.19 98 LYS B CA 1
ATOM 1761 C C . LYS B 1 98 ? 4.695 6.266 -6.797 1 92.19 98 LYS B C 1
ATOM 1763 O O . LYS B 1 98 ? 5.805 5.742 -6.914 1 92.19 98 LYS B O 1
ATOM 1768 N N . ASN B 1 99 ? 3.568 5.629 -6.672 1 89.62 99 ASN B N 1
ATOM 1769 C CA . ASN B 1 99 ? 3.473 4.176 -6.77 1 89.62 99 ASN B CA 1
ATOM 1770 C C . ASN B 1 99 ? 4.336 3.484 -5.715 1 89.62 99 ASN B C 1
ATOM 1772 O O . ASN B 1 99 ? 4.887 2.412 -5.965 1 89.62 99 ASN B O 1
ATOM 1776 N N . MET B 1 100 ? 4.527 4.199 -4.602 1 92.94 100 MET B N 1
ATOM 1777 C CA . MET B 1 100 ? 5.273 3.535 -3.537 1 92.94 100 MET B CA 1
ATOM 1778 C C . MET B 1 100 ? 4.371 2.578 -2.762 1 92.94 100 MET B C 1
ATOM 1780 O O . MET B 1 100 ? 3.148 2.639 -2.879 1 92.94 100 MET B O 1
ATOM 1784 N N . HIS B 1 101 ? 4.988 1.749 -2.084 1 93.06 101 HIS B N 1
ATOM 1785 C CA . HIS B 1 101 ? 4.34 0.712 -1.288 1 93.06 101 HIS B CA 1
ATOM 1786 C C . HIS B 1 101 ? 4.996 0.583 0.084 1 93.06 101 HIS B C 1
ATOM 1788 O O . HIS B 1 101 ? 6.18 0.886 0.242 1 93.06 101 HIS B O 1
ATOM 1794 N N . SER B 1 102 ? 4.117 0.227 1.026 1 94.81 102 SER B N 1
ATOM 1795 C CA . SER B 1 102 ? 4.676 0.004 2.355 1 94.81 102 SER B CA 1
ATOM 1796 C C . SER B 1 102 ? 4.266 -1.355 2.908 1 94.81 102 SER B C 1
ATOM 1798 O O . SER B 1 102 ? 3.227 -1.899 2.523 1 94.81 102 SER B O 1
ATOM 1800 N N . PHE B 1 103 ? 5.016 -1.87 3.721 1 93.12 103 PHE B N 1
ATOM 1801 C CA . PHE B 1 103 ? 4.703 -3.102 4.434 1 93.12 103 PHE B CA 1
ATOM 1802 C C . PHE B 1 103 ? 5.434 -3.154 5.77 1 93.12 103 PHE B C 1
ATOM 1804 O O . PHE B 1 103 ? 6.449 -2.479 5.957 1 93.12 103 PHE B O 1
ATOM 1811 N N . ASN B 1 104 ? 4.836 -3.887 6.621 1 89.69 104 ASN B N 1
ATOM 1812 C CA . ASN B 1 104 ? 5.414 -4.008 7.953 1 89.69 104 ASN B CA 1
ATOM 1813 C C . ASN B 1 104 ? 6.074 -5.371 8.156 1 89.69 104 ASN B C 1
ATOM 1815 O O . ASN B 1 104 ? 5.562 -6.387 7.688 1 89.69 104 ASN B O 1
ATOM 1819 N N . LYS B 1 105 ? 7.199 -5.355 8.852 1 89.06 105 LYS B N 1
ATOM 1820 C CA . LYS B 1 105 ? 7.828 -6.559 9.398 1 89.06 105 LYS B CA 1
ATOM 1821 C C . LYS B 1 105 ? 8.172 -6.379 10.875 1 89.06 105 LYS B C 1
ATOM 1823 O O . LYS B 1 105 ? 9.078 -5.609 11.211 1 89.06 105 LYS B O 1
ATOM 1828 N N . GLU B 1 106 ? 7.395 -7.191 11.648 1 82.69 106 GLU B N 1
ATOM 1829 C CA . GLU B 1 106 ? 7.516 -7.012 13.094 1 82.69 106 GLU B CA 1
ATOM 1830 C C . GLU B 1 106 ? 7.27 -5.559 13.492 1 82.69 106 GLU B C 1
ATOM 1832 O O . GLU B 1 106 ? 6.191 -5.012 13.242 1 82.69 106 GLU B O 1
ATOM 1837 N N . ASN B 1 107 ? 8.273 -4.824 13.961 1 81.94 107 ASN B N 1
ATOM 1838 C CA . ASN B 1 107 ? 8.062 -3.453 14.414 1 81.94 107 ASN B CA 1
ATOM 1839 C C . ASN B 1 107 ? 8.695 -2.447 13.453 1 81.94 107 ASN B C 1
ATOM 1841 O O . ASN B 1 107 ? 8.898 -1.285 13.812 1 81.94 107 ASN B O 1
ATOM 1845 N N . GLN B 1 108 ? 8.992 -2.99 12.305 1 88.75 108 GLN B N 1
ATOM 1846 C CA . GLN B 1 108 ? 9.664 -2.117 11.344 1 88.75 108 GLN B CA 1
ATOM 1847 C C . GLN B 1 108 ? 8.766 -1.832 10.141 1 88.75 108 GLN B C 1
ATOM 1849 O O . GLN B 1 108 ? 8.102 -2.734 9.633 1 88.75 108 GLN B O 1
ATOM 1854 N N . LEU B 1 109 ? 8.719 -0.642 9.773 1 92.75 109 LEU B N 1
ATOM 1855 C CA . LEU B 1 109 ? 8.008 -0.219 8.57 1 92.75 109 LEU B CA 1
ATOM 1856 C C . LEU B 1 109 ? 8.977 -0.05 7.398 1 92.75 109 LEU B C 1
ATOM 1858 O O . LEU B 1 109 ? 10.008 0.609 7.535 1 92.75 109 LEU B O 1
ATOM 1862 N N . TYR B 1 110 ? 8.648 -0.671 6.289 1 93.25 110 TYR B N 1
ATOM 1863 C CA . TYR B 1 110 ? 9.438 -0.55 5.07 1 93.25 110 TYR B CA 1
ATOM 1864 C C . TYR B 1 110 ? 8.68 0.22 3.996 1 93.25 110 TYR B C 1
ATOM 1866 O O . TYR B 1 110 ? 7.473 0.022 3.82 1 93.25 110 TYR B O 1
ATOM 1874 N N . ILE B 1 111 ? 9.422 1.067 3.346 1 95 111 ILE B N 1
ATOM 1875 C CA . ILE B 1 111 ? 8.891 1.805 2.207 1 95 111 ILE B CA 1
ATOM 1876 C C . ILE B 1 111 ? 9.648 1.414 0.939 1 95 111 ILE B C 1
ATOM 1878 O O . ILE B 1 111 ? 10.875 1.499 0.893 1 95 111 ILE B O 1
ATOM 1882 N N . LEU B 1 112 ? 8.93 1.02 0.004 1 94.56 112 LEU B N 1
ATOM 1883 C CA . LEU B 1 112 ? 9.516 0.674 -1.284 1 94.56 112 LEU B CA 1
ATOM 1884 C C . LEU B 1 112 ? 9.023 1.611 -2.379 1 94.56 112 LEU B C 1
ATOM 1886 O O . LEU B 1 112 ? 7.82 1.684 -2.643 1 94.56 112 LEU B O 1
ATOM 1890 N N . GLN B 1 113 ? 9.945 2.256 -2.992 1 93.56 113 GLN B N 1
ATOM 1891 C CA . GLN B 1 113 ? 9.609 3.164 -4.086 1 93.56 113 GLN B CA 1
ATOM 1892 C C . GLN B 1 113 ? 9.664 2.447 -5.43 1 93.56 113 GLN B C 1
ATOM 1894 O O . GLN B 1 113 ? 10.297 1.396 -5.555 1 93.56 113 GLN B O 1
ATOM 1899 N N . ALA B 1 114 ? 9.023 3.068 -6.398 1 89.81 114 ALA B N 1
ATOM 1900 C CA . ALA B 1 114 ? 8.875 2.445 -7.711 1 89.81 114 ALA B CA 1
ATOM 1901 C C . ALA B 1 114 ? 10.234 2.201 -8.359 1 89.81 114 ALA B C 1
ATOM 1903 O O . ALA B 1 114 ? 10.391 1.273 -9.156 1 89.81 114 ALA B O 1
ATOM 1904 N N . ASN B 1 115 ? 11.211 3.016 -7.977 1 88.06 115 ASN B N 1
ATOM 1905 C CA . ASN B 1 115 ? 12.523 2.902 -8.602 1 88.06 115 ASN B CA 1
ATOM 1906 C C . ASN B 1 115 ? 13.391 1.867 -7.891 1 88.06 115 ASN B C 1
ATOM 1908 O O . ASN B 1 115 ? 14.57 1.714 -8.211 1 88.06 115 ASN B O 1
ATOM 1912 N N . GLY B 1 116 ? 12.781 1.229 -6.875 1 88 116 GLY B N 1
ATOM 1913 C CA . GLY B 1 116 ? 13.492 0.138 -6.23 1 88 116 GLY B CA 1
ATOM 1914 C C . GLY B 1 116 ? 14.133 0.537 -4.914 1 88 116 GLY B C 1
ATOM 1915 O O . GLY B 1 116 ? 14.703 -0.303 -4.215 1 88 116 GLY B O 1
ATOM 1916 N N . ASN B 1 117 ? 14.148 1.862 -4.543 1 90.75 117 ASN B N 1
ATOM 1917 C CA . ASN B 1 117 ? 14.648 2.271 -3.232 1 90.75 117 ASN B CA 1
ATOM 1918 C C . ASN B 1 117 ? 13.812 1.671 -2.104 1 90.75 117 ASN B C 1
ATOM 1920 O O . ASN B 1 117 ? 12.586 1.781 -2.104 1 90.75 117 ASN B O 1
ATOM 1924 N N . LEU B 1 118 ? 14.508 1.005 -1.265 1 91.69 118 LEU B N 1
ATOM 1925 C CA . LEU B 1 118 ? 13.883 0.433 -0.076 1 91.69 118 LEU B CA 1
ATOM 1926 C C . LEU B 1 118 ? 14.375 1.133 1.186 1 91.69 118 LEU B C 1
ATOM 1928 O O . LEU B 1 118 ? 15.578 1.131 1.473 1 91.69 118 LEU B O 1
ATOM 1932 N N . TRP B 1 119 ? 13.445 1.729 1.927 1 90.94 119 TRP B N 1
ATOM 1933 C CA . TRP B 1 119 ? 13.75 2.471 3.146 1 90.94 119 TRP B CA 1
ATOM 1934 C C . TRP B 1 119 ? 13.203 1.751 4.371 1 90.94 119 TRP B C 1
ATOM 1936 O O . TRP B 1 119 ? 12.086 1.229 4.34 1 90.94 119 TRP B O 1
ATOM 1946 N N . GLU B 1 120 ? 14 1.69 5.383 1 88.12 120 GLU B N 1
ATOM 1947 C CA . GLU B 1 120 ? 13.523 1.29 6.703 1 88.12 120 GLU B CA 1
ATOM 1948 C C . GLU B 1 120 ? 13.25 2.506 7.582 1 88.12 120 GLU B C 1
ATOM 1950 O O . GLU B 1 120 ? 14.117 3.363 7.758 1 88.12 120 GLU B O 1
ATOM 1955 N N . ILE B 1 121 ? 11.93 2.588 7.926 1 83.69 121 ILE B N 1
ATOM 1956 C CA . ILE B 1 121 ? 11.539 3.742 8.727 1 83.69 121 ILE B CA 1
ATOM 1957 C C . ILE B 1 121 ? 11.516 3.361 10.203 1 83.69 121 ILE B C 1
ATOM 1959 O O . ILE B 1 121 ? 10.969 2.32 10.57 1 83.69 121 ILE B O 1
#

Solvent-accessible surface area (backbone atoms only — not comparable to full-atom values): 12847 Å² total; per-residue (Å²): 94,72,50,88,60,66,40,57,43,59,32,36,46,90,80,33,34,36,37,36,35,24,80,73,36,40,28,24,41,27,39,74,93,42,62,85,54,55,60,44,75,66,60,69,54,91,57,92,55,42,46,53,41,63,43,61,51,82,70,25,38,39,37,29,15,47,41,73,57,96,87,37,56,21,17,41,30,33,37,34,31,70,83,79,69,43,77,44,79,54,75,65,42,89,40,52,23,59,78,39,47,69,36,55,52,94,91,35,41,36,39,36,24,31,72,18,46,36,44,82,96,94,71,50,89,59,67,41,57,43,57,31,38,47,90,79,32,34,38,36,35,35,25,78,74,34,43,26,27,38,29,39,76,93,40,63,85,52,61,54,44,75,54,70,63,53,90,54,92,53,42,46,51,42,63,42,61,51,83,69,24,40,40,36,30,16,48,40,72,57,95,86,37,55,22,17,42,31,34,37,34,30,68,83,80,69,45,77,44,79,52,76,64,42,88,40,50,23,57,75,38,46,68,36,56,50,93,93,36,42,35,40,36,23,32,71,18,45,38,44,82,98

Sequence (242 aa):
MKLPGHGWLGVAVEEFIYFLHSTDQQIKRSDPRRWKCLLENLICFPKKDKIEHVCSFDLSILVFCSVVIKGVDETAVHCFDTRSQAWTRLDSLGGSAKNMHSFNKENQLYILQANGNLWEIMKLPGHGWLGVAVEEFIYFLHSTDQQIKRSDPRRWKCLLENLICFPKKDKIEHVCSFDLSILVFCSVVIKGVDETAVHCFDTRSQAWTRLDSLGGSAKNMHSFNKENQLYILQANGNLWEI

Radius of gyration: 17.37 Å; Cα contacts (8 Å, |Δi|>4): 620; chains: 2; bounding box: 47×47×41 Å

Secondary structure (DSSP, 8-state):
-B-SSS-EEEEEETTEEEEEETTT--EEEE-GGGTTS--EE-PPPSS-PEEEEEEEETTEEEEEEEEEETTEEEEEEEEEETTTTEEEE-PPEES--TT-EEEEETTEEEEE-TTSBEEE-/-B-SSS-EEEEEETTEEEEEETTT--EEEE-GGGTTS--EEEPPPSS-PEEEEEEEETTEEEEEEEEEETTEEEEEEEEEETTTTEEEE-PPEES--TT-EEEEETTEEEEE-TTSBEEE-